Protein AF-A0A7K9RHD6-F1 (afdb_monomer)

Organism: NCBI:txid2585820

Radius of gyration: 26.63 Å; Cα contacts (8 Å, |Δi|>4): 508; chains: 1; bounding box: 59×53×92 Å

Sequence (307 aa):
LPKLLDVGLEVYPYSPDEAEDGPQAAVQITLRLPDNVIYFQVPVVARWDPAGQQWRTDGISSTTYEAEEKSITLGMGAFYTVALLQDAHLNLPYQAWELHPTGVDEGLFTVTAVFATIQIQIKDNQCMLSSVVVEEEEVLSHITGKWMSPFALRAALKRAGVNIFPAEYSHKYVPVPRKVSAREFPGGFSPVFHSGHPFLPWDLLLHLTERFLLQQVSEHPTAGSAKDDDWSLYMFSGEKIQNLKLTETSEAFSEELKEESEFHSTLYHMLKDSASSEAMDKVGRAGFLFIDSVYQLLLATRVLAYS

pLDDT: mean 75.57, std 20.05, range [30.95, 97.88]

Mean predicted aligned error: 12.62 Å

Solvent-accessible surface area (backbone atoms only — not comparable to full-atom values): 18127 Å² total; per-residue (Å²): 134,87,82,86,73,97,66,74,90,78,83,76,81,76,74,82,69,78,82,69,94,56,82,72,70,59,48,76,46,76,45,79,59,62,91,68,46,54,72,95,56,89,58,47,65,28,32,58,37,83,90,77,73,40,79,38,64,72,76,59,41,79,73,45,77,40,76,91,78,36,31,41,32,35,25,22,71,64,92,66,60,70,48,77,44,72,76,72,53,69,37,49,50,31,77,45,53,39,46,33,57,63,54,88,43,26,31,41,39,36,41,32,26,79,62,36,39,39,34,33,38,36,43,40,63,30,29,22,40,67,47,33,35,40,94,89,40,82,50,58,72,93,54,42,76,44,76,35,40,54,69,55,46,54,53,51,35,47,68,27,50,50,42,65,56,67,58,98,66,38,68,80,80,32,90,43,65,84,78,65,56,81,82,82,46,96,61,54,71,40,53,74,67,66,61,77,53,86,58,53,54,21,46,39,44,73,48,75,53,93,81,31,47,36,36,38,37,29,84,41,96,48,74,91,60,81,61,95,83,56,67,45,34,31,39,37,65,81,67,40,36,38,45,33,65,52,58,95,86,49,95,65,93,67,89,49,61,28,86,97,59,68,77,23,76,44,65,62,59,43,42,70,72,72,48,54,74,70,43,52,52,50,52,73,65,52,48,71,46,24,51,49,37,53,50,53,48,49,66,46,37,36,50,94,52,37,83

Foldseek 3Di:
DDDDDPDPDDDDDDDPDPPDPDDLFWDKDKDAADQLADDLDQWQKWFQDPVVRDTDRPQKDDWDQDVVRNMIMITGSDDTDMDTHDPLCQQFQWPWWKWAAQDFQWIWIWTHGPFWIWIWIGHQQWIFTQFIAGPNDTGNPVRHPDIDGLVVVQVSCVVRNNRLFDDPCNVVVGVWLPPPPVPPPPCQVPQCLVVLFVDDCWMWTWDDDDQWIWIWTAHDLHRPPDDVPRIWIWTHRSQWIATDPDDPPDPDDDPDGDPPDDIDRGPVVVCVVPPDPSSVVSRVNHDSSSSVRVSSNCNRNVSVGGD

Structure (mmCIF, N/CA/C/O backbone):
data_AF-A0A7K9RHD6-F1
#
_entry.id   AF-A0A7K9RHD6-F1
#
loop_
_atom_site.group_PDB
_atom_site.id
_atom_site.type_symbol
_atom_site.label_atom_id
_atom_site.label_alt_id
_atom_site.label_comp_id
_atom_site.label_asym_id
_atom_site.label_entity_id
_atom_site.label_seq_id
_atom_site.pdbx_PDB_ins_code
_atom_site.Cartn_x
_atom_site.Cartn_y
_atom_site.Cartn_z
_atom_site.occupancy
_atom_site.B_iso_or_equiv
_atom_site.auth_seq_id
_atom_site.auth_comp_id
_atom_site.auth_asym_id
_atom_site.auth_atom_id
_atom_site.pdbx_PDB_model_num
ATOM 1 N N . LEU A 1 1 ? 4.126 -25.868 -56.331 1.00 37.53 1 LEU A N 1
ATOM 2 C CA . LEU A 1 1 ? 4.033 -26.037 -54.862 1.00 37.53 1 LEU A CA 1
ATOM 3 C C . LEU A 1 1 ? 5.439 -26.310 -54.342 1.00 37.53 1 LEU A C 1
ATOM 5 O O . LEU A 1 1 ? 5.972 -27.359 -54.694 1.00 37.53 1 LEU A O 1
ATOM 9 N N . PRO A 1 2 ? 6.088 -25.374 -53.630 1.00 36.84 2 PRO A N 1
ATOM 10 C CA . PRO A 1 2 ? 7.423 -25.612 -53.095 1.00 36.84 2 PRO A CA 1
ATOM 11 C C . PRO A 1 2 ? 7.335 -26.548 -51.881 1.00 36.84 2 PRO A C 1
ATOM 13 O O . PRO A 1 2 ? 6.451 -26.395 -51.040 1.00 36.84 2 PRO A O 1
ATOM 16 N N . LYS A 1 3 ? 8.232 -27.537 -51.818 1.00 43.53 3 LYS A N 1
ATOM 17 C CA . LYS A 1 3 ? 8.423 -28.418 -50.657 1.00 43.53 3 LYS A CA 1
ATOM 18 C C . LYS A 1 3 ? 9.258 -27.676 -49.611 1.00 43.53 3 LYS A C 1
ATOM 20 O O . LYS A 1 3 ? 10.382 -27.292 -49.918 1.00 43.53 3 LYS A O 1
ATOM 25 N N . LEU A 1 4 ? 8.731 -27.518 -48.398 1.00 44.88 4 LEU A N 1
ATOM 26 C CA . LEU A 1 4 ? 9.532 -27.180 -47.219 1.00 44.88 4 LEU A CA 1
ATOM 27 C C . LEU A 1 4 ? 10.382 -28.403 -46.852 1.00 44.88 4 LEU A C 1
ATOM 29 O O . LEU A 1 4 ? 9.838 -29.479 -46.602 1.00 44.88 4 LEU A O 1
ATOM 33 N N . LEU A 1 5 ? 11.703 -28.247 -46.881 1.00 55.41 5 LEU A N 1
ATOM 34 C CA . LEU A 1 5 ? 12.641 -29.222 -46.334 1.00 55.41 5 LEU A CA 1
ATOM 35 C C . LEU A 1 5 ? 12.866 -28.870 -44.860 1.00 55.41 5 LEU A C 1
ATOM 37 O O . LEU A 1 5 ? 13.182 -27.727 -44.543 1.00 55.41 5 LEU A O 1
ATOM 41 N N . ASP A 1 6 ? 12.670 -29.855 -43.985 1.00 55.69 6 ASP A N 1
ATOM 42 C CA . ASP A 1 6 ? 12.878 -29.774 -42.536 1.00 55.69 6 ASP A CA 1
ATOM 43 C C . ASP A 1 6 ? 14.382 -29.842 -42.226 1.00 55.69 6 ASP A C 1
ATOM 45 O O . ASP A 1 6 ? 14.923 -30.857 -41.789 1.00 55.69 6 ASP A O 1
ATOM 49 N N . VAL A 1 7 ? 15.087 -28.775 -42.589 1.00 59.03 7 VAL A N 1
ATOM 50 C CA . VAL A 1 7 ? 16.485 -28.542 -42.232 1.00 59.03 7 VAL A CA 1
ATOM 51 C C . VAL A 1 7 ? 16.426 -27.375 -41.259 1.00 59.03 7 VAL A C 1
ATOM 53 O O . VAL A 1 7 ? 16.009 -26.286 -41.643 1.00 59.03 7 VAL A O 1
ATOM 56 N N . GLY A 1 8 ? 16.700 -27.629 -39.977 1.00 59.47 8 GLY A N 1
ATOM 57 C CA . GLY A 1 8 ? 16.595 -26.623 -38.914 1.00 59.47 8 GLY A CA 1
ATOM 58 C C . GLY A 1 8 ? 17.348 -25.320 -39.224 1.00 59.47 8 GLY A C 1
ATOM 59 O O . GLY A 1 8 ? 18.154 -25.274 -40.147 1.00 59.47 8 GLY A O 1
ATOM 60 N N . LEU A 1 9 ? 17.074 -24.268 -38.438 1.00 53.62 9 LEU A N 1
ATOM 61 C CA . LEU A 1 9 ? 17.610 -22.904 -38.593 1.00 53.62 9 LEU A CA 1
ATOM 62 C C . LEU A 1 9 ? 19.072 -22.883 -39.081 1.00 53.62 9 LEU A C 1
ATOM 64 O O . LEU A 1 9 ? 19.995 -23.143 -38.307 1.00 53.62 9 LEU A O 1
ATOM 68 N N . GLU A 1 10 ? 19.277 -22.544 -40.357 1.00 52.28 10 GLU A N 1
ATOM 69 C CA . GLU A 1 10 ? 20.607 -22.261 -40.888 1.00 52.28 10 GLU A CA 1
ATOM 70 C C . GLU A 1 10 ? 21.119 -20.972 -40.243 1.00 52.28 10 GLU A C 1
ATOM 72 O O . GLU A 1 10 ? 20.563 -19.887 -40.424 1.00 52.28 10 GLU A O 1
ATOM 77 N N . VAL A 1 11 ? 22.184 -21.099 -39.452 1.00 52.53 11 VAL A N 1
ATOM 78 C CA . VAL A 1 11 ? 22.913 -19.950 -38.920 1.00 52.53 11 VAL A CA 1
ATOM 79 C C . VAL A 1 11 ? 23.623 -19.292 -40.093 1.00 52.53 11 VAL A C 1
ATOM 81 O O . VAL A 1 11 ? 24.612 -19.820 -40.595 1.00 52.53 11 VAL A O 1
ATOM 84 N N . TYR A 1 12 ? 23.104 -18.150 -40.535 1.00 46.94 12 TYR A N 1
ATOM 85 C CA . TYR A 1 12 ? 23.744 -17.330 -41.552 1.00 46.94 12 TYR A CA 1
ATOM 86 C C . TYR A 1 12 ? 24.892 -16.547 -40.894 1.00 46.94 12 TYR A C 1
ATOM 88 O O . TYR A 1 12 ? 24.626 -15.691 -40.044 1.00 46.94 12 TYR A O 1
ATOM 96 N N . PRO A 1 13 ? 26.169 -16.834 -41.209 1.00 46.97 13 PRO A N 1
ATOM 97 C CA . PRO A 1 13 ? 27.269 -16.069 -40.654 1.00 46.97 13 PRO A CA 1
ATOM 98 C C . PRO A 1 13 ? 27.289 -14.713 -41.357 1.00 46.97 13 PRO A C 1
ATOM 100 O O . PRO A 1 13 ? 27.616 -14.617 -42.539 1.00 46.97 13 PRO A O 1
ATOM 103 N N . TYR A 1 14 ? 26.918 -13.659 -40.635 1.00 46.19 14 TYR A N 1
ATOM 104 C CA . TYR A 1 14 ? 27.205 -12.305 -41.087 1.00 46.19 14 TYR A CA 1
ATOM 105 C C . TYR A 1 14 ? 28.724 -12.151 -41.182 1.00 46.19 14 TYR A C 1
ATOM 107 O O . TYR A 1 14 ? 29.448 -12.455 -40.230 1.00 46.19 14 TYR A O 1
ATOM 115 N N . SER A 1 15 ? 29.210 -11.723 -42.347 1.00 49.69 15 SER A N 1
ATOM 116 C CA . SER A 1 15 ? 30.585 -11.253 -42.473 1.00 49.69 15 SER A CA 1
ATOM 117 C C . SER A 1 15 ? 30.777 -10.103 -41.482 1.00 49.69 15 SER A C 1
ATOM 119 O O . SER A 1 15 ? 29.870 -9.279 -41.359 1.00 49.69 15 SER A O 1
ATOM 121 N N . PRO A 1 16 ? 31.894 -10.051 -40.738 1.00 48.25 16 PRO A N 1
ATOM 122 C CA . PRO A 1 16 ? 32.194 -8.882 -39.936 1.00 48.25 16 PRO A CA 1
ATOM 123 C C . PRO A 1 16 ? 32.429 -7.742 -40.922 1.00 48.25 16 PRO A C 1
ATOM 125 O O . PRO A 1 16 ? 33.498 -7.666 -41.528 1.00 48.25 16 PRO A O 1
ATOM 128 N N . ASP A 1 17 ? 31.407 -6.915 -41.138 1.00 48.78 17 ASP A N 1
ATOM 129 C CA . ASP A 1 17 ? 31.605 -5.617 -41.760 1.00 48.78 17 ASP A CA 1
ATOM 130 C C . ASP A 1 17 ? 32.707 -4.926 -40.958 1.00 48.78 17 ASP A C 1
ATOM 132 O O . ASP A 1 17 ? 32.707 -4.943 -39.720 1.00 48.78 17 ASP A O 1
ATOM 136 N N . GLU A 1 18 ? 33.707 -4.436 -41.687 1.00 45.41 18 GLU A N 1
ATOM 137 C CA . GLU A 1 18 ? 34.822 -3.676 -41.149 1.00 45.41 18 GLU A CA 1
ATOM 138 C C . GLU A 1 18 ? 34.257 -2.667 -40.150 1.00 45.41 18 GLU A C 1
ATOM 140 O O . GLU A 1 18 ? 33.341 -1.914 -40.477 1.00 45.41 18 GLU A O 1
ATOM 145 N N . ALA A 1 19 ? 34.740 -2.718 -38.907 1.00 47.06 19 ALA A N 1
ATOM 146 C CA . ALA A 1 19 ? 34.325 -1.784 -37.879 1.00 47.06 19 ALA A CA 1
ATOM 147 C C . ALA A 1 19 ? 34.729 -0.377 -38.333 1.00 47.06 19 ALA A C 1
ATOM 149 O O . ALA A 1 19 ? 35.860 0.054 -38.110 1.00 47.06 19 ALA A O 1
ATOM 150 N N . GLU A 1 20 ? 33.816 0.320 -39.009 1.00 47.16 20 GLU A N 1
ATOM 151 C CA . GLU A 1 20 ? 33.905 1.757 -39.159 1.00 47.16 20 GLU A CA 1
ATOM 152 C C . GLU A 1 20 ? 33.921 2.331 -37.744 1.00 47.16 20 GLU A C 1
ATOM 154 O O . GLU A 1 20 ? 32.989 2.137 -36.961 1.00 47.16 20 GLU A O 1
ATOM 159 N N . ASP A 1 21 ? 35.016 3.015 -37.420 1.00 45.59 21 ASP A N 1
ATOM 160 C CA . ASP A 1 21 ? 35.251 3.773 -36.189 1.00 45.59 21 ASP A CA 1
ATOM 161 C C . ASP A 1 21 ? 34.364 5.039 -36.167 1.00 45.59 21 ASP A C 1
ATOM 163 O O . ASP A 1 21 ? 34.814 6.170 -35.987 1.00 45.59 21 ASP A O 1
ATOM 167 N N . GLY A 1 22 ? 33.077 4.853 -36.463 1.00 49.56 22 GLY A N 1
ATOM 168 C CA . GLY A 1 22 ? 32.013 5.830 -36.329 1.00 49.56 22 GLY A CA 1
ATOM 169 C C . GLY A 1 22 ? 31.344 5.683 -34.961 1.00 49.56 22 GLY A C 1
ATOM 170 O O . GLY A 1 22 ? 31.344 4.594 -34.382 1.00 49.56 22 GLY A O 1
ATOM 171 N N . PRO A 1 23 ? 30.757 6.760 -34.407 1.00 49.47 23 PRO A N 1
ATOM 172 C CA . PRO A 1 23 ? 30.020 6.669 -33.155 1.00 49.47 23 PRO A CA 1
ATOM 173 C C . PRO A 1 23 ? 28.940 5.596 -33.297 1.00 49.47 23 PRO A C 1
ATOM 175 O O . PRO A 1 23 ? 28.066 5.706 -34.157 1.00 49.47 23 PRO A O 1
ATOM 178 N N . GLN A 1 24 ? 29.033 4.551 -32.470 1.00 56.78 24 GLN A N 1
ATOM 179 C CA . GLN A 1 24 ? 28.089 3.437 -32.426 1.00 56.78 24 GLN A CA 1
ATOM 180 C C . GLN A 1 24 ? 26.664 4.005 -32.430 1.00 56.78 24 GLN A C 1
ATOM 182 O O . GLN A 1 24 ? 26.273 4.704 -31.491 1.00 56.78 24 GLN A O 1
ATOM 187 N N . ALA A 1 25 ? 25.927 3.789 -33.524 1.00 61.84 25 ALA A N 1
ATOM 188 C CA . ALA A 1 25 ? 24.641 4.440 -33.731 1.00 61.84 25 ALA A CA 1
ATOM 189 C C . ALA A 1 25 ? 23.669 3.991 -32.633 1.00 61.84 25 ALA A C 1
ATOM 191 O O . ALA A 1 25 ? 23.274 2.827 -32.571 1.00 61.84 25 ALA A O 1
ATOM 192 N N . ALA A 1 26 ? 23.318 4.914 -31.738 1.00 76.38 26 ALA A N 1
ATOM 193 C CA . ALA A 1 26 ? 22.376 4.633 -30.670 1.00 76.38 26 ALA A CA 1
ATOM 194 C C . ALA A 1 26 ? 20.993 4.379 -31.279 1.00 76.38 26 ALA A C 1
ATOM 196 O O . ALA A 1 26 ? 20.439 5.229 -31.978 1.00 76.38 26 ALA A O 1
ATOM 197 N N . VAL A 1 27 ? 20.430 3.207 -31.002 1.00 86.38 27 VAL A N 1
ATOM 198 C CA . VAL A 1 27 ? 19.049 2.883 -31.341 1.00 86.38 27 VAL A CA 1
ATOM 199 C C . VAL A 1 27 ? 18.148 3.595 -30.347 1.00 86.38 27 VAL A C 1
ATOM 201 O O . VAL A 1 27 ? 18.293 3.430 -29.135 1.00 86.38 27 VAL A O 1
ATOM 204 N N . GLN A 1 28 ? 17.209 4.378 -30.865 1.00 91.81 28 GLN A N 1
ATOM 205 C CA . GLN A 1 28 ? 16.181 5.024 -30.065 1.00 91.81 28 GLN A CA 1
ATOM 206 C C . GLN A 1 28 ? 14.970 4.091 -29.948 1.00 91.81 28 GLN A C 1
ATOM 208 O O . GLN A 1 28 ? 14.443 3.604 -30.948 1.00 91.81 28 GLN A O 1
ATOM 213 N N . ILE A 1 29 ? 14.551 3.819 -28.718 1.00 91.12 29 ILE A N 1
ATOM 214 C CA . ILE A 1 29 ? 13.456 2.916 -28.377 1.00 91.12 29 ILE A CA 1
ATOM 215 C C . ILE A 1 29 ? 12.412 3.731 -27.626 1.00 91.12 29 ILE A C 1
ATOM 217 O O . ILE A 1 29 ? 12.735 4.379 -26.634 1.00 91.12 29 ILE A O 1
ATOM 221 N N . THR A 1 30 ? 11.161 3.664 -28.069 1.00 93.50 30 THR A N 1
ATOM 222 C CA . THR A 1 30 ? 10.024 4.255 -27.358 1.00 93.50 30 THR A CA 1
ATOM 223 C C . THR A 1 30 ? 9.129 3.140 -26.843 1.00 93.50 30 THR A C 1
ATOM 225 O O . THR A 1 30 ? 8.652 2.301 -27.608 1.00 93.50 30 THR A O 1
ATOM 228 N N . LEU A 1 31 ? 8.916 3.122 -25.531 1.00 92.44 31 LEU A N 1
ATOM 229 C CA . LEU A 1 31 ? 8.063 2.166 -24.842 1.00 92.44 31 LEU A CA 1
ATOM 230 C C . LEU A 1 31 ? 6.790 2.875 -24.396 1.00 92.44 31 LEU A C 1
ATOM 232 O O . LEU A 1 31 ? 6.848 3.886 -23.696 1.00 92.44 31 LEU A O 1
ATOM 236 N N . ARG A 1 32 ? 5.638 2.315 -24.766 1.00 94.19 32 ARG A N 1
ATOM 237 C CA . ARG A 1 32 ? 4.352 2.724 -24.204 1.00 94.19 32 ARG A CA 1
ATOM 238 C C . ARG A 1 32 ? 4.144 2.017 -22.871 1.00 94.19 32 ARG A C 1
ATOM 240 O O . ARG A 1 32 ? 4.284 0.796 -22.786 1.00 94.19 32 ARG A O 1
ATOM 247 N N . LEU A 1 33 ? 3.822 2.788 -21.844 1.00 92.62 33 LEU A N 1
ATOM 248 C CA . LEU A 1 33 ? 3.598 2.292 -20.499 1.00 92.62 33 LEU A CA 1
ATOM 249 C C . LEU A 1 33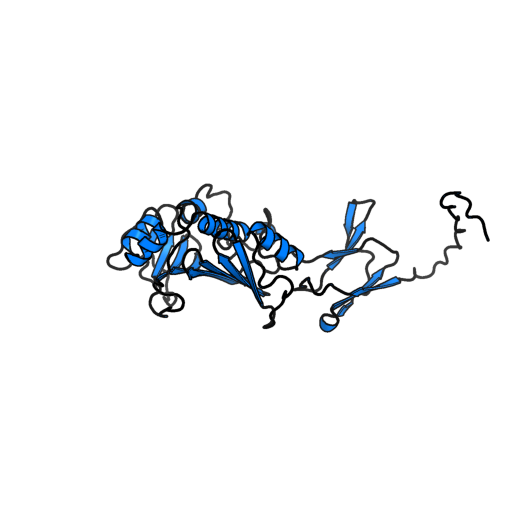 ? 2.176 1.738 -20.359 1.00 92.62 33 LEU A C 1
ATOM 251 O O . LEU A 1 33 ? 1.244 2.244 -20.989 1.00 92.62 33 LEU A O 1
ATOM 255 N N . PRO A 1 34 ? 1.998 0.680 -19.556 1.00 90.81 34 PRO A N 1
ATOM 256 C CA . PRO A 1 34 ? 0.694 0.073 -19.360 1.00 90.81 34 PRO A CA 1
ATOM 257 C C . PRO A 1 34 ? -0.221 0.958 -18.502 1.00 90.81 34 PRO A C 1
ATOM 259 O O . PRO A 1 34 ? 0.174 1.427 -17.439 1.00 90.81 34 PRO A O 1
ATOM 262 N N . ASP A 1 35 ? -1.488 1.092 -18.903 1.00 88.56 35 ASP A N 1
ATOM 263 C CA . ASP A 1 35 ? -2.496 1.878 -18.169 1.00 88.56 35 ASP A CA 1
ATOM 264 C C . ASP A 1 35 ? -2.848 1.307 -16.788 1.00 88.56 35 ASP A C 1
ATOM 266 O O . ASP A 1 35 ? -3.466 1.974 -15.961 1.00 88.56 35 ASP A O 1
ATOM 270 N N . ASN A 1 36 ? -2.476 0.054 -16.536 1.00 91.12 36 ASN A N 1
ATOM 271 C CA . ASN A 1 36 ? -2.779 -0.653 -15.302 1.00 91.12 36 ASN A CA 1
ATOM 272 C C . ASN A 1 36 ? -1.667 -0.545 -14.240 1.00 91.12 36 ASN A C 1
ATOM 274 O O . ASN A 1 36 ? -1.732 -1.270 -13.246 1.00 91.12 36 ASN A O 1
ATOM 278 N N . VAL A 1 37 ? -0.649 0.296 -14.458 1.00 93.25 37 VAL A N 1
ATOM 279 C CA . VAL A 1 37 ? 0.471 0.528 -13.532 1.00 93.25 37 VAL A CA 1
ATOM 280 C C . VAL A 1 37 ? 0.653 2.027 -13.306 1.00 93.25 37 VAL A C 1
ATOM 282 O O . VAL A 1 37 ? 0.670 2.801 -14.259 1.00 93.25 37 VAL A O 1
ATOM 285 N N . ILE A 1 38 ? 0.806 2.432 -12.046 1.00 92.88 38 ILE A N 1
ATOM 286 C CA . ILE A 1 38 ? 1.051 3.823 -11.655 1.00 92.88 38 ILE A CA 1
ATOM 287 C C . ILE A 1 38 ? 2.544 4.085 -11.491 1.00 92.88 38 ILE A C 1
ATOM 289 O O . ILE A 1 38 ? 3.258 3.349 -10.804 1.00 92.88 38 ILE A O 1
ATOM 293 N N . TYR A 1 39 ? 2.981 5.208 -12.058 1.00 92.62 39 TYR A N 1
ATOM 294 C CA . TYR A 1 39 ? 4.335 5.727 -11.942 1.00 92.62 39 TYR A CA 1
ATOM 295 C C . TYR A 1 39 ? 4.344 7.040 -11.152 1.00 92.62 39 TYR A C 1
ATOM 297 O O . TYR A 1 39 ? 4.170 8.105 -11.726 1.00 92.62 39 TYR A O 1
ATOM 305 N N . PHE A 1 40 ? 4.553 6.961 -9.831 1.00 91.44 40 PHE A N 1
ATOM 306 C CA . PHE A 1 40 ? 4.603 8.136 -8.935 1.00 91.44 40 PHE A CA 1
ATOM 307 C C . PHE A 1 40 ? 5.800 9.065 -9.185 1.00 91.44 40 PHE A C 1
ATOM 309 O O . PHE A 1 40 ? 5.790 10.232 -8.814 1.00 91.44 40 PHE A O 1
ATOM 316 N N . GLN A 1 41 ? 6.860 8.527 -9.779 1.00 92.12 41 GLN A N 1
ATOM 317 C CA . GLN A 1 41 ? 8.042 9.259 -10.214 1.00 92.12 41 GLN A CA 1
ATOM 318 C C . GLN A 1 41 ? 8.497 8.681 -11.549 1.00 92.12 41 GLN A C 1
ATOM 320 O O . GLN A 1 41 ? 8.112 7.563 -11.910 1.00 92.12 41 GLN A O 1
ATOM 325 N N . VAL A 1 42 ? 9.355 9.423 -12.253 1.00 92.25 42 VAL A N 1
ATOM 326 C CA . VAL A 1 42 ? 9.979 8.955 -13.494 1.00 92.25 42 VAL A CA 1
ATOM 327 C C . VAL A 1 42 ? 10.678 7.615 -13.228 1.00 92.25 42 VAL A C 1
ATOM 329 O O . VAL A 1 42 ? 11.604 7.572 -12.412 1.00 92.25 42 VAL A O 1
ATOM 332 N N . PRO A 1 43 ? 10.253 6.511 -13.871 1.00 93.31 43 PRO A N 1
ATOM 333 C CA . PRO A 1 43 ? 10.854 5.213 -13.621 1.00 93.31 43 PRO A CA 1
ATOM 334 C C . PRO A 1 43 ? 12.298 5.177 -14.119 1.00 93.31 43 PRO A C 1
ATOM 336 O O . PRO A 1 43 ? 12.633 5.709 -15.179 1.00 93.31 43 PRO A O 1
ATOM 339 N N . VAL A 1 44 ? 13.153 4.479 -13.379 1.00 94.56 44 VAL A N 1
ATOM 340 C CA . VAL A 1 44 ? 14.540 4.256 -13.780 1.00 94.56 44 VAL A CA 1
ATOM 341 C C . VAL A 1 44 ? 14.574 3.127 -14.800 1.00 94.56 44 VAL A C 1
ATOM 343 O O . VAL A 1 44 ? 14.194 1.994 -14.505 1.00 94.56 44 VAL A O 1
ATOM 346 N N . VAL A 1 45 ? 15.057 3.422 -16.003 1.00 94.94 45 VAL A N 1
ATOM 347 C CA . VAL A 1 45 ? 15.302 2.393 -17.015 1.00 94.94 45 VAL A CA 1
ATOM 348 C C . VAL A 1 45 ? 16.554 1.615 -16.622 1.00 94.94 45 VAL A C 1
ATOM 350 O O . VAL A 1 45 ? 17.613 2.198 -16.388 1.00 94.94 45 VAL A O 1
ATOM 353 N N . ALA A 1 46 ? 16.440 0.293 -16.575 1.00 95.69 46 ALA A N 1
ATOM 354 C CA . ALA A 1 46 ? 17.565 -0.602 -16.369 1.00 95.69 46 ALA A CA 1
ATOM 355 C C . ALA A 1 46 ? 17.631 -1.652 -17.477 1.00 95.69 46 ALA A C 1
ATOM 357 O O . ALA A 1 46 ? 16.607 -2.126 -17.966 1.00 95.69 46 ALA A O 1
ATOM 358 N N . ARG A 1 47 ? 18.847 -2.054 -17.838 1.00 94.81 47 ARG A N 1
ATOM 359 C CA . ARG A 1 47 ? 19.125 -3.180 -18.729 1.00 94.81 47 ARG A CA 1
ATOM 360 C C . ARG A 1 47 ? 19.633 -4.376 -17.933 1.00 94.81 47 ARG A C 1
ATOM 362 O O . ARG A 1 47 ? 20.357 -4.220 -16.949 1.00 94.81 47 ARG A O 1
ATOM 369 N N . TRP A 1 48 ? 19.276 -5.573 -18.371 1.00 96.00 48 TRP A N 1
ATOM 370 C CA . TRP A 1 48 ? 19.829 -6.803 -17.824 1.00 96.00 48 TRP A CA 1
ATOM 371 C C . TRP A 1 48 ? 21.252 -7.019 -18.346 1.00 96.00 48 TRP A C 1
ATOM 373 O O . TRP A 1 48 ? 21.500 -6.917 -19.549 1.00 96.00 48 TRP A O 1
ATOM 383 N N . ASP A 1 49 ? 22.179 -7.332 -17.445 1.00 94.19 49 ASP A N 1
ATOM 384 C CA . ASP A 1 49 ? 23.540 -7.770 -17.747 1.00 94.19 49 ASP A CA 1
ATOM 385 C C . ASP A 1 49 ? 23.640 -9.288 -17.529 1.00 94.19 49 ASP A C 1
ATOM 387 O O . ASP A 1 49 ? 23.705 -9.733 -16.379 1.00 94.19 49 ASP A O 1
ATOM 391 N N . PRO A 1 50 ? 23.656 -10.104 -18.602 1.00 93.69 50 PRO A N 1
ATOM 392 C CA . PRO A 1 50 ? 23.735 -11.556 -18.477 1.00 93.69 50 PRO A CA 1
ATOM 393 C C . PRO A 1 50 ? 25.023 -12.050 -17.813 1.00 93.69 50 PRO A C 1
ATOM 395 O O . PRO A 1 50 ? 24.991 -13.080 -17.143 1.00 93.69 50 PRO A O 1
ATOM 398 N N . ALA A 1 51 ? 26.144 -11.339 -17.985 1.00 93.44 51 ALA A N 1
ATOM 399 C CA . ALA A 1 51 ? 27.435 -11.756 -17.442 1.00 93.44 51 ALA A CA 1
ATOM 400 C C . ALA A 1 51 ? 27.491 -11.551 -15.923 1.00 93.44 51 ALA A C 1
ATOM 402 O O . ALA A 1 51 ? 27.985 -12.411 -15.197 1.00 93.44 51 ALA A O 1
ATOM 403 N N . GLY A 1 52 ? 26.953 -10.424 -15.446 1.00 92.44 52 GLY A N 1
ATOM 404 C CA . GLY A 1 52 ? 26.860 -10.109 -14.019 1.00 92.44 52 GLY A CA 1
ATOM 405 C C . GLY A 1 52 ? 25.601 -10.634 -13.322 1.00 92.44 52 GLY A C 1
ATOM 406 O O . GLY A 1 52 ? 25.523 -10.544 -12.102 1.00 92.44 52 GLY A O 1
ATOM 407 N N . GLN A 1 53 ? 24.614 -11.139 -14.074 1.00 95.38 53 GLN A N 1
ATOM 408 C CA . GLN A 1 53 ? 23.266 -11.480 -13.593 1.00 95.38 53 GLN A CA 1
ATOM 409 C C . GLN A 1 53 ? 22.625 -10.368 -12.750 1.00 95.38 53 GLN A C 1
ATOM 411 O O . GLN A 1 53 ? 22.097 -10.600 -11.662 1.00 95.38 53 GLN A O 1
ATOM 416 N N . GLN A 1 54 ? 22.688 -9.137 -13.254 1.00 96.12 54 GLN A N 1
ATOM 417 C CA . GLN A 1 54 ? 22.237 -7.958 -12.523 1.00 96.12 54 GLN A CA 1
ATOM 418 C C . GLN A 1 54 ? 21.576 -6.932 -13.441 1.00 96.12 54 GLN A C 1
ATOM 420 O O . GLN A 1 54 ? 21.851 -6.867 -14.640 1.00 96.12 54 GLN A O 1
ATOM 425 N N . TRP A 1 55 ? 20.727 -6.094 -12.854 1.00 96.38 55 TRP A N 1
ATOM 426 C CA . TRP A 1 55 ? 20.191 -4.909 -13.515 1.00 96.38 55 TRP A CA 1
ATOM 427 C C . TRP A 1 55 ? 21.203 -3.767 -13.438 1.00 96.38 55 TRP A C 1
ATOM 429 O O . TRP A 1 55 ? 21.754 -3.495 -12.372 1.00 96.38 55 TRP A O 1
ATOM 439 N N . ARG A 1 56 ? 21.442 -3.091 -14.564 1.00 94.69 56 ARG A N 1
ATOM 440 C CA . ARG A 1 56 ? 22.341 -1.935 -14.661 1.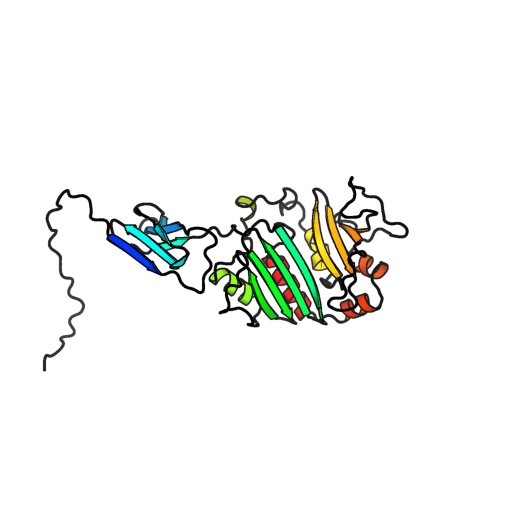00 94.69 56 ARG A CA 1
ATOM 441 C C . ARG A 1 56 ? 21.651 -0.759 -15.331 1.00 94.69 56 ARG A C 1
ATOM 443 O O . ARG A 1 56 ? 20.790 -0.945 -16.181 1.00 94.69 56 ARG A O 1
ATOM 450 N N . THR A 1 57 ? 22.067 0.447 -14.973 1.00 93.56 57 THR A N 1
ATOM 451 C CA . THR A 1 57 ? 21.535 1.710 -15.510 1.00 93.56 57 THR A CA 1
ATOM 452 C C . THR A 1 57 ? 22.488 2.389 -16.500 1.00 93.56 57 THR A C 1
ATOM 454 O O . THR A 1 57 ? 22.206 3.479 -16.985 1.00 93.56 57 THR A O 1
ATOM 457 N N . ASP A 1 58 ? 23.625 1.765 -16.811 1.00 90.75 58 ASP A N 1
ATOM 458 C CA . ASP A 1 58 ? 24.599 2.260 -17.783 1.00 90.75 58 ASP A CA 1
ATOM 459 C C . ASP A 1 58 ? 24.274 1.804 -19.213 1.00 90.75 58 ASP A C 1
ATOM 461 O O . ASP A 1 58 ? 23.501 0.872 -19.431 1.00 90.75 58 ASP A O 1
ATOM 465 N N . GLY A 1 59 ? 24.887 2.445 -20.211 1.00 86.19 59 GLY A N 1
ATOM 466 C CA . GLY A 1 59 ? 24.618 2.139 -21.624 1.00 86.19 59 GLY A CA 1
ATOM 467 C C . GLY A 1 59 ? 23.218 2.557 -22.094 1.00 86.19 59 GLY A C 1
ATOM 468 O O . GLY A 1 59 ? 22.783 2.126 -23.160 1.00 86.19 59 GLY A O 1
ATOM 469 N N . ILE A 1 60 ? 22.539 3.385 -21.296 1.00 90.81 60 ILE A N 1
ATOM 470 C CA . ILE A 1 60 ? 21.262 4.029 -21.593 1.00 90.81 60 ILE A CA 1
ATOM 471 C C . ILE A 1 60 ? 21.538 5.532 -21.676 1.00 90.81 60 ILE A C 1
ATOM 473 O O . ILE A 1 60 ? 22.176 6.103 -20.791 1.00 90.81 60 ILE A O 1
ATOM 477 N N . SER A 1 61 ? 21.094 6.168 -22.751 1.00 87.81 61 SER A N 1
ATOM 478 C CA . SER A 1 61 ? 21.256 7.599 -23.009 1.00 87.81 61 SER A CA 1
ATOM 479 C C . SER A 1 61 ? 19.931 8.221 -23.444 1.00 87.81 61 SER A C 1
ATOM 481 O O . SER A 1 61 ? 18.975 7.510 -23.736 1.00 87.81 61 SER A O 1
ATOM 483 N N . SER A 1 62 ? 19.863 9.554 -23.485 1.00 85.88 62 SER A N 1
ATOM 484 C CA . SER A 1 62 ? 18.729 10.293 -24.066 1.00 85.88 62 SER A CA 1
ATOM 485 C C . SER A 1 62 ? 17.349 9.860 -23.547 1.00 85.88 62 SER A C 1
ATOM 487 O O . SER A 1 62 ? 16.408 9.726 -24.327 1.00 85.88 62 SER A O 1
ATOM 489 N N . THR A 1 63 ? 17.232 9.601 -22.240 1.00 88.50 63 THR A N 1
ATOM 490 C CA . THR A 1 63 ? 15.958 9.201 -21.638 1.00 88.50 63 THR A CA 1
ATOM 491 C C . THR A 1 63 ? 15.009 10.394 -21.550 1.00 88.50 63 THR A C 1
ATOM 493 O O . THR A 1 63 ? 15.332 11.400 -20.919 1.00 88.50 63 THR A O 1
ATOM 496 N N . THR A 1 64 ? 13.824 10.263 -22.136 1.00 92.12 64 THR A N 1
ATOM 497 C CA . THR A 1 64 ? 12.737 11.247 -22.067 1.00 92.12 64 THR 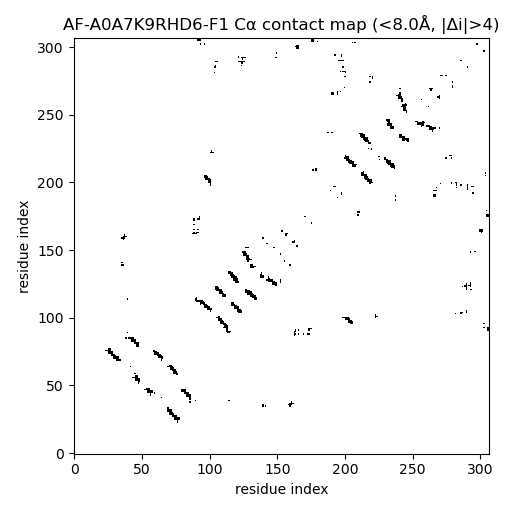A CA 1
ATOM 498 C C . THR A 1 64 ? 11.466 10.539 -21.622 1.00 92.12 64 THR A C 1
ATOM 500 O O . THR A 1 64 ? 11.099 9.514 -22.1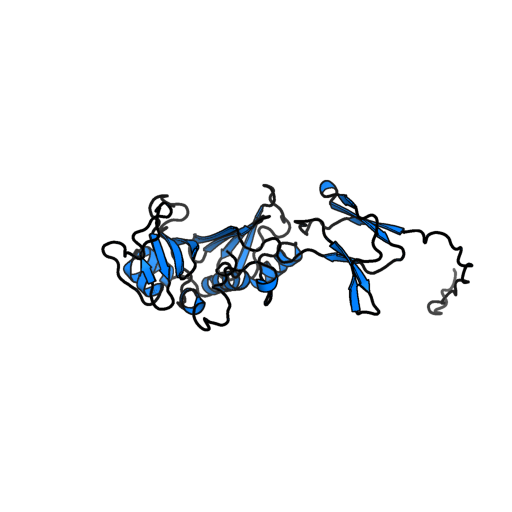94 1.00 92.12 64 THR A O 1
ATOM 503 N N . TYR A 1 65 ? 10.819 11.060 -20.583 1.00 92.75 65 TYR A N 1
ATOM 504 C CA . TYR A 1 65 ? 9.571 10.527 -20.045 1.00 92.75 65 TYR A CA 1
ATOM 505 C C . TYR A 1 65 ? 8.452 11.530 -20.289 1.00 92.75 65 TYR A C 1
ATOM 507 O O . TYR A 1 65 ? 8.532 12.661 -19.817 1.00 92.75 65 TYR A O 1
ATOM 515 N N . GLU A 1 66 ? 7.424 11.087 -21.003 1.00 92.62 66 GLU A N 1
ATOM 516 C CA . GLU A 1 66 ? 6.236 11.872 -21.314 1.00 92.62 66 GLU A CA 1
ATOM 517 C C . GLU A 1 66 ? 5.072 11.300 -20.503 1.00 92.62 66 GLU A C 1
ATOM 519 O O . GLU A 1 66 ? 4.513 10.253 -20.850 1.00 92.62 66 GLU A O 1
ATOM 524 N N . ALA A 1 67 ? 4.748 11.957 -19.385 1.00 85.81 67 ALA A N 1
ATOM 525 C CA . ALA A 1 67 ? 3.742 11.482 -18.436 1.00 85.81 67 ALA A CA 1
ATOM 526 C C . ALA A 1 67 ? 2.337 11.422 -19.059 1.00 85.81 67 ALA A C 1
ATOM 528 O O . ALA A 1 67 ? 1.645 10.417 -18.907 1.00 85.81 67 ALA A O 1
ATOM 529 N N . GLU A 1 68 ? 1.953 12.460 -19.811 1.00 86.19 68 GLU A N 1
ATOM 530 C CA . GLU A 1 68 ? 0.640 12.566 -20.467 1.00 86.19 68 GLU A CA 1
ATOM 531 C C . GLU A 1 68 ? 0.437 11.465 -21.519 1.00 86.19 68 GLU A C 1
ATOM 533 O O . GLU A 1 68 ? -0.591 10.789 -21.545 1.00 86.19 68 GLU A O 1
ATOM 538 N N . GLU A 1 69 ? 1.463 11.212 -22.334 1.00 86.94 69 GLU A N 1
ATOM 539 C CA . GLU A 1 69 ? 1.456 10.172 -23.373 1.00 86.94 69 GLU A CA 1
ATOM 540 C C . GLU A 1 69 ? 1.724 8.764 -22.815 1.00 86.94 69 GLU A C 1
ATOM 542 O O . GLU A 1 69 ? 1.701 7.776 -23.559 1.00 86.94 69 GLU A O 1
ATOM 547 N N . LYS A 1 70 ? 2.015 8.658 -21.509 1.00 90.44 70 LYS A N 1
ATOM 548 C CA . LYS A 1 70 ? 2.439 7.429 -20.827 1.00 90.44 70 LYS A CA 1
ATOM 549 C C . LYS A 1 70 ? 3.506 6.697 -21.631 1.00 90.44 70 LYS A C 1
ATOM 551 O O . LYS A 1 70 ? 3.369 5.514 -21.952 1.00 90.44 70 LYS A O 1
ATOM 556 N N . SER A 1 71 ? 4.568 7.405 -21.997 1.00 94.38 71 SER A N 1
ATOM 557 C CA . SER A 1 71 ? 5.643 6.830 -22.798 1.00 94.38 71 SER A CA 1
ATOM 558 C C . SER A 1 71 ? 7.015 7.207 -22.268 1.00 94.38 71 SER A C 1
ATOM 560 O O . SER A 1 71 ? 7.217 8.256 -21.659 1.00 94.38 71 SER A O 1
ATOM 562 N N . ILE A 1 72 ? 7.972 6.312 -22.483 1.00 95.00 72 ILE A N 1
ATOM 563 C CA . ILE A 1 72 ? 9.372 6.555 -22.171 1.00 95.00 72 ILE A CA 1
ATOM 564 C C . ILE A 1 72 ? 10.215 6.233 -23.395 1.00 95.00 72 ILE A C 1
ATOM 566 O O . ILE A 1 72 ? 10.124 5.150 -23.974 1.00 95.00 72 ILE A O 1
ATOM 570 N N . THR A 1 73 ? 11.022 7.203 -23.800 1.00 94.44 73 THR A N 1
ATOM 571 C CA . THR A 1 73 ? 11.951 7.091 -24.918 1.00 94.44 73 THR A CA 1
ATOM 572 C C . THR A 1 73 ? 13.368 7.037 -24.381 1.00 94.44 73 THR A C 1
ATOM 574 O O . THR A 1 73 ? 13.694 7.750 -23.441 1.00 94.44 73 THR A O 1
ATOM 577 N N . LEU A 1 74 ? 14.201 6.168 -24.944 1.00 94.00 74 LEU A N 1
ATOM 578 C CA . LEU A 1 74 ? 15.561 5.913 -24.479 1.00 94.00 74 LEU A CA 1
ATOM 579 C C . LEU A 1 74 ? 16.469 5.507 -25.643 1.00 94.00 74 LEU A C 1
ATOM 581 O O . LEU A 1 74 ? 16.035 4.855 -26.589 1.00 94.00 74 LEU A O 1
ATOM 585 N N . GLY A 1 75 ? 17.734 5.901 -25.575 1.00 91.94 75 GLY A N 1
ATOM 586 C CA . GLY A 1 75 ? 18.784 5.550 -26.524 1.00 91.94 75 GLY A CA 1
ATOM 587 C C . GLY A 1 75 ? 19.680 4.447 -25.974 1.00 91.94 75 GLY A C 1
ATOM 588 O O . GLY A 1 75 ? 20.084 4.489 -24.812 1.00 91.94 75 GLY A O 1
ATOM 589 N N . MET A 1 76 ? 20.005 3.450 -26.796 1.00 90.38 76 MET A N 1
ATOM 590 C CA . MET A 1 76 ? 20.883 2.340 -26.416 1.00 90.38 76 MET A CA 1
ATOM 591 C C . MET A 1 76 ? 21.803 1.947 -27.574 1.00 90.38 76 MET A C 1
ATOM 593 O O . MET A 1 76 ? 21.379 1.890 -28.723 1.00 90.38 76 MET A O 1
ATOM 597 N N . GLY A 1 77 ? 23.069 1.639 -27.278 1.00 87.56 77 GLY A N 1
ATOM 598 C CA . GLY A 1 77 ? 24.047 1.215 -28.296 1.00 87.56 77 GLY A CA 1
ATOM 599 C C . GLY A 1 77 ? 23.858 -0.223 -28.803 1.00 87.56 77 GLY A C 1
ATOM 600 O O . GLY A 1 77 ? 24.471 -0.615 -29.789 1.00 87.56 77 GLY A O 1
ATOM 601 N N . ALA A 1 78 ? 23.027 -1.018 -28.126 1.00 85.62 78 ALA A N 1
ATOM 602 C CA . ALA A 1 78 ? 22.639 -2.369 -28.526 1.00 85.62 78 ALA A CA 1
ATOM 603 C C . ALA A 1 78 ? 21.304 -2.749 -27.867 1.00 85.62 78 ALA A C 1
ATOM 605 O O . ALA A 1 78 ? 20.869 -2.100 -26.914 1.00 85.62 78 ALA A O 1
ATOM 606 N N . PHE A 1 79 ? 20.665 -3.818 -28.344 1.00 86.31 79 PHE A N 1
ATOM 607 C CA . PHE A 1 79 ? 19.444 -4.342 -27.734 1.00 86.31 79 PHE A CA 1
ATOM 608 C C . PHE A 1 79 ? 19.754 -5.182 -26.491 1.00 86.31 79 PHE A C 1
ATOM 610 O O . PHE A 1 79 ? 20.563 -6.107 -26.535 1.00 86.31 79 PHE A O 1
ATOM 617 N N . TYR A 1 80 ? 19.052 -4.892 -25.397 1.00 89.12 80 TYR A N 1
ATOM 618 C CA . TYR A 1 80 ? 19.101 -5.660 -24.154 1.00 89.12 80 TYR A CA 1
ATOM 619 C C . TYR A 1 80 ? 17.678 -5.923 -23.653 1.00 89.12 80 TYR A C 1
ATOM 621 O O . TYR A 1 80 ? 16.725 -5.265 -24.069 1.00 89.12 80 TYR A O 1
ATOM 629 N N . THR A 1 81 ? 17.529 -6.860 -22.717 1.00 93.00 81 THR A N 1
ATOM 630 C CA . THR A 1 81 ? 16.305 -6.924 -21.906 1.00 93.00 81 THR A CA 1
ATOM 631 C C . THR A 1 81 ? 16.258 -5.692 -21.013 1.00 93.00 81 THR A C 1
ATOM 633 O O . THR A 1 81 ? 17.230 -5.416 -20.310 1.00 93.00 81 THR A O 1
ATOM 636 N N . VAL A 1 82 ? 15.144 -4.966 -21.037 1.00 93.56 82 VAL A N 1
ATOM 637 C CA . VAL A 1 82 ? 14.953 -3.734 -20.267 1.00 93.56 82 VAL A CA 1
ATOM 638 C C . VAL A 1 82 ? 13.849 -3.897 -19.229 1.00 93.56 82 VAL A C 1
ATOM 640 O O . VAL A 1 82 ? 12.896 -4.649 -19.434 1.00 93.56 82 VAL A O 1
ATOM 643 N N . ALA A 1 83 ? 13.981 -3.181 -18.121 1.00 94.50 83 ALA A N 1
ATOM 644 C CA . ALA A 1 83 ? 12.970 -3.060 -17.084 1.00 94.50 83 ALA A CA 1
ATOM 645 C C . ALA A 1 83 ? 12.834 -1.601 -16.645 1.00 94.50 83 ALA A C 1
ATOM 647 O O . ALA A 1 83 ? 13.782 -0.819 -16.715 1.00 94.50 83 ALA A O 1
ATOM 648 N N . LEU A 1 84 ? 11.641 -1.264 -16.166 1.00 94.06 84 LEU A N 1
ATOM 649 C CA . LEU A 1 84 ? 11.349 0.004 -15.514 1.00 94.06 84 LEU A CA 1
ATOM 650 C C . LEU A 1 84 ? 11.312 -0.239 -14.012 1.00 94.06 84 LEU A C 1
ATOM 652 O O . LEU A 1 84 ? 10.523 -1.052 -13.530 1.00 94.06 84 LEU A O 1
ATOM 656 N N . LEU A 1 85 ? 12.199 0.432 -13.289 1.00 93.62 85 LEU A N 1
ATOM 657 C CA . LEU A 1 85 ? 12.353 0.298 -11.850 1.00 93.62 85 LEU A CA 1
ATOM 658 C C . LEU A 1 85 ? 11.729 1.505 -11.155 1.00 93.62 85 LEU A C 1
ATOM 660 O O . LEU A 1 85 ? 11.941 2.648 -11.557 1.00 93.62 85 LEU A O 1
ATOM 664 N N . GLN A 1 86 ? 10.989 1.242 -10.086 1.00 92.12 86 GLN A N 1
ATOM 665 C CA . GLN A 1 86 ? 10.440 2.264 -9.202 1.00 92.12 86 GLN A CA 1
ATOM 666 C C . GLN A 1 86 ? 10.919 1.999 -7.783 1.00 92.12 86 GLN A C 1
ATOM 668 O O . GLN A 1 86 ? 11.086 0.841 -7.387 1.00 92.12 86 GLN A O 1
ATOM 673 N N . ASP A 1 87 ? 11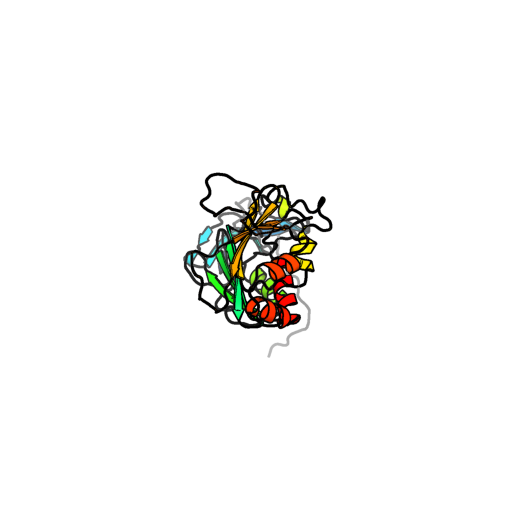.121 3.066 -7.014 1.00 92.31 87 ASP A N 1
ATOM 674 C CA . ASP A 1 87 ? 11.396 2.907 -5.595 1.00 92.31 87 ASP A CA 1
ATOM 675 C C . ASP A 1 87 ? 10.154 2.332 -4.900 1.00 92.31 87 ASP A C 1
ATOM 677 O O . ASP A 1 87 ? 9.040 2.850 -4.987 1.00 92.31 87 ASP A O 1
ATOM 681 N N . ALA A 1 88 ? 10.355 1.213 -4.212 1.00 92.12 88 ALA A N 1
ATOM 682 C CA . ALA A 1 88 ? 9.318 0.528 -3.463 1.00 92.12 88 ALA A CA 1
ATOM 683 C C . ALA A 1 88 ? 8.838 1.334 -2.242 1.00 92.12 88 ALA A C 1
ATOM 685 O O . ALA A 1 88 ? 7.827 0.964 -1.647 1.00 92.12 88 ALA A O 1
ATOM 686 N N . HIS A 1 89 ? 9.555 2.386 -1.851 1.00 93.50 89 HIS A N 1
ATOM 687 C CA . HIS A 1 89 ? 9.328 3.131 -0.619 1.00 93.50 89 HIS A CA 1
ATOM 688 C C . HIS A 1 89 ? 8.707 4.515 -0.829 1.00 93.50 89 HIS A C 1
ATOM 690 O O . HIS A 1 89 ? 8.596 5.259 0.135 1.00 93.50 89 HIS A O 1
ATOM 696 N N . LEU A 1 90 ? 8.268 4.865 -2.044 1.00 92.38 90 LEU A N 1
ATOM 697 C CA . LEU A 1 90 ? 7.737 6.207 -2.344 1.00 92.38 90 LEU A CA 1
ATOM 698 C C . LEU A 1 90 ? 6.543 6.618 -1.472 1.00 92.38 90 LEU A C 1
ATOM 700 O O . LEU A 1 90 ? 6.398 7.789 -1.147 1.00 92.38 90 LEU A O 1
ATOM 704 N N . ASN A 1 91 ? 5.711 5.654 -1.074 1.00 93.75 91 ASN A N 1
ATOM 705 C CA . ASN A 1 91 ? 4.551 5.878 -0.208 1.00 93.75 91 ASN A CA 1
ATOM 706 C C . ASN A 1 91 ? 4.852 5.620 1.280 1.00 93.75 91 ASN A C 1
ATOM 708 O O . ASN A 1 91 ? 3.935 5.355 2.053 1.00 93.75 91 ASN A O 1
ATOM 712 N N . LEU A 1 92 ? 6.130 5.640 1.669 1.00 91.94 92 LEU A N 1
ATOM 713 C CA . LEU A 1 92 ? 6.592 5.447 3.040 1.00 91.94 92 LEU A CA 1
ATOM 714 C C . LEU A 1 92 ? 7.515 6.612 3.457 1.00 91.94 92 LEU A C 1
ATOM 716 O O . LEU A 1 92 ? 8.411 6.972 2.692 1.00 91.94 92 LEU A O 1
ATOM 720 N N . PRO A 1 93 ? 7.387 7.154 4.681 1.00 91.12 93 PRO A N 1
ATOM 721 C CA . PRO A 1 93 ? 6.347 6.847 5.663 1.00 91.12 93 PRO A CA 1
ATOM 722 C C . PRO A 1 93 ? 4.957 7.329 5.204 1.00 91.12 93 PRO A C 1
ATOM 724 O O . PRO A 1 93 ? 4.833 8.184 4.326 1.00 91.12 93 PRO A O 1
ATOM 727 N N . TYR A 1 94 ? 3.914 6.740 5.780 1.00 89.62 94 TYR A N 1
ATOM 728 C CA . TYR A 1 94 ? 2.540 7.206 5.660 1.00 89.62 94 TYR A CA 1
ATOM 729 C C . TYR A 1 94 ? 2.402 8.560 6.356 1.00 89.62 94 TYR A C 1
ATOM 731 O O . TYR A 1 94 ? 3.055 8.816 7.362 1.00 89.62 94 TYR A O 1
ATOM 739 N N . GLN A 1 95 ? 1.542 9.417 5.821 1.00 88.00 95 GLN A N 1
ATOM 740 C CA . GLN A 1 95 ? 1.186 10.692 6.438 1.00 88.00 95 GLN A CA 1
ATOM 741 C C . GLN A 1 95 ? 0.091 10.504 7.489 1.00 88.00 95 GLN A C 1
ATOM 743 O O . GLN A 1 95 ? 0.119 11.146 8.531 1.00 88.00 95 GLN A O 1
ATOM 748 N N . ALA A 1 96 ? -0.867 9.621 7.206 1.00 83.94 96 ALA A N 1
ATOM 749 C CA . ALA A 1 96 ? -1.943 9.258 8.115 1.00 83.94 96 ALA A CA 1
ATOM 750 C C . ALA A 1 96 ? -2.500 7.883 7.743 1.00 83.94 96 ALA A C 1
ATOM 752 O O . ALA A 1 96 ? -2.295 7.375 6.635 1.00 83.94 96 ALA A O 1
ATOM 753 N N . TRP A 1 97 ? -3.227 7.276 8.668 1.00 85.81 97 TRP A N 1
ATOM 754 C CA . TRP A 1 97 ? -4.037 6.106 8.386 1.00 85.81 97 TRP A CA 1
ATOM 755 C C . TRP A 1 97 ? -5.210 6.058 9.354 1.00 85.81 97 TRP A C 1
ATOM 757 O O . TRP A 1 97 ? -5.105 6.502 10.496 1.00 85.81 97 TRP A O 1
ATOM 767 N N . GLU A 1 98 ? -6.305 5.481 8.887 1.00 79.62 98 GLU A N 1
ATOM 768 C CA . GLU A 1 98 ? -7.555 5.385 9.624 1.00 79.62 98 GLU A CA 1
ATOM 769 C C . GLU A 1 98 ? -8.143 3.997 9.407 1.00 79.62 98 GLU A C 1
ATOM 771 O O . GLU A 1 98 ? -8.086 3.434 8.310 1.00 79.62 98 GLU A O 1
ATOM 776 N N . LEU A 1 99 ? -8.714 3.430 10.461 1.00 80.31 99 LEU A N 1
ATOM 777 C CA . LEU A 1 99 ? -9.541 2.238 10.369 1.00 80.31 99 LEU A CA 1
ATOM 778 C C . LEU A 1 99 ? -10.853 2.550 11.067 1.00 80.31 99 LEU A C 1
ATOM 780 O O . LEU A 1 99 ? -10.856 2.752 12.279 1.00 80.31 99 LEU A O 1
ATOM 784 N N . HIS A 1 100 ? -11.943 2.563 10.306 1.00 74.56 100 HIS A N 1
ATOM 785 C CA . HIS A 1 100 ? -13.261 2.846 10.849 1.00 74.56 100 HIS A CA 1
ATOM 786 C C . HIS A 1 100 ? -14.255 1.717 10.547 1.00 74.56 100 HIS A C 1
ATOM 788 O O . HIS A 1 100 ? -14.270 1.167 9.436 1.00 74.56 100 HIS A O 1
ATOM 794 N N . PRO A 1 101 ? -15.097 1.333 11.519 1.00 73.44 101 PRO A N 1
ATOM 795 C CA . PRO A 1 101 ? -16.152 0.357 11.296 1.00 73.44 101 PRO A CA 1
ATOM 796 C C . PRO A 1 101 ? -17.266 0.961 10.431 1.00 73.44 101 PRO A C 1
ATOM 798 O O . PRO A 1 101 ? -17.725 2.078 10.663 1.00 73.44 101 PRO A O 1
ATOM 801 N N . THR A 1 102 ? -17.746 0.208 9.444 1.00 79.31 102 THR A N 1
ATOM 802 C CA . THR A 1 102 ? -18.856 0.630 8.567 1.00 79.31 102 THR A CA 1
ATOM 803 C C . THR A 1 102 ? -20.110 -0.224 8.749 1.00 79.31 102 THR A C 1
ATOM 805 O O . THR A 1 102 ? -21.199 0.183 8.347 1.00 79.31 102 THR A O 1
ATOM 808 N N . GLY A 1 103 ? -19.990 -1.368 9.426 1.00 75.38 103 GLY A N 1
ATOM 809 C CA . GLY A 1 103 ? -21.089 -2.279 9.722 1.00 75.38 103 GLY A CA 1
ATOM 810 C C . GLY A 1 103 ? -20.656 -3.421 10.641 1.00 75.38 103 GLY A C 1
ATOM 811 O O . GLY A 1 103 ? -19.587 -3.382 11.249 1.00 75.38 103 GLY A O 1
ATOM 812 N N . VAL A 1 104 ? -21.500 -4.448 10.760 1.00 78.94 104 VAL A N 1
ATOM 813 C CA . VAL A 1 104 ? -21.106 -5.710 11.408 1.00 78.94 104 VAL A CA 1
ATOM 814 C C . VAL A 1 104 ? -20.219 -6.468 10.432 1.00 78.94 104 VAL A C 1
ATOM 816 O O . VAL A 1 104 ? -20.636 -6.698 9.302 1.00 78.94 104 VAL A O 1
ATOM 819 N N . ASP A 1 105 ? -19.018 -6.835 10.871 1.00 82.44 105 ASP A N 1
ATOM 820 C CA . ASP A 1 105 ? -18.004 -7.484 10.035 1.00 82.44 105 ASP A CA 1
ATOM 821 C C . ASP A 1 105 ? -17.630 -6.703 8.769 1.00 82.44 105 ASP A C 1
ATOM 823 O O . ASP A 1 105 ? -17.196 -7.276 7.769 1.00 82.44 105 ASP A O 1
ATOM 827 N N . GLU A 1 106 ? -17.781 -5.378 8.836 1.00 86.81 106 GLU A N 1
ATOM 828 C CA . GLU A 1 106 ? -17.458 -4.441 7.771 1.00 86.81 106 GLU A CA 1
ATOM 829 C C . GLU A 1 106 ? -16.653 -3.259 8.321 1.00 86.81 106 GLU A C 1
ATOM 831 O O . GLU A 1 106 ? -16.973 -2.682 9.365 1.00 86.81 106 GLU A O 1
ATOM 836 N N . GLY A 1 107 ? -15.607 -2.876 7.596 1.00 85.25 107 GLY A N 1
ATOM 837 C CA . GLY A 1 107 ? -14.781 -1.721 7.927 1.00 85.25 107 GLY A CA 1
ATOM 838 C C . GLY A 1 107 ? -14.172 -1.090 6.688 1.00 85.25 107 GLY A C 1
ATOM 839 O O . GLY A 1 107 ? -14.142 -1.690 5.613 1.00 85.25 107 GLY A O 1
ATOM 840 N N . LEU A 1 108 ? -13.675 0.128 6.840 1.00 88.62 108 LEU A N 1
ATOM 841 C CA . LEU A 1 108 ? -12.940 0.841 5.810 1.00 88.62 108 LEU A CA 1
ATOM 842 C C . LEU A 1 108 ? -11.585 1.249 6.385 1.00 88.62 108 LEU A C 1
ATOM 844 O O . LEU A 1 108 ? -11.485 1.859 7.447 1.00 88.62 108 LEU A O 1
ATOM 848 N N . PHE A 1 109 ? -10.541 0.818 5.689 1.00 92.69 109 PHE A N 1
ATOM 849 C CA . PHE A 1 109 ? -9.157 1.089 6.020 1.00 92.69 109 PHE A CA 1
ATOM 850 C C . PHE A 1 109 ? -8.588 2.071 5.004 1.00 92.69 109 PHE A C 1
ATOM 852 O O . PHE A 1 109 ? -8.510 1.763 3.811 1.00 92.69 109 PHE A O 1
ATOM 859 N N . THR A 1 110 ? -8.187 3.237 5.489 1.00 92.31 110 THR A N 1
ATOM 860 C CA . THR A 1 110 ? -7.645 4.323 4.680 1.00 92.31 110 THR A CA 1
ATOM 861 C C . THR A 1 110 ? -6.175 4.511 5.021 1.00 92.31 110 THR A C 1
ATOM 863 O O . THR A 1 110 ? -5.802 4.602 6.188 1.00 92.31 110 THR A O 1
ATOM 866 N N . VAL A 1 111 ? -5.323 4.565 3.999 1.00 94.31 111 VAL A N 1
ATOM 867 C CA . VAL A 1 111 ? -3.900 4.888 4.134 1.00 94.31 111 VAL A CA 1
ATOM 868 C C . VAL A 1 111 ? -3.610 6.111 3.284 1.00 94.31 111 VAL A C 1
ATOM 870 O O . VAL A 1 111 ? -3.745 6.061 2.061 1.00 94.31 111 VAL A O 1
ATOM 873 N N . THR A 1 112 ? -3.177 7.183 3.933 1.00 93.88 112 THR A N 1
ATOM 874 C CA . THR A 1 112 ? -2.770 8.431 3.291 1.00 93.88 112 THR A CA 1
ATOM 875 C C . THR A 1 112 ? -1.251 8.467 3.244 1.00 93.88 112 THR A C 1
ATOM 877 O O . THR A 1 112 ? -0.579 8.499 4.276 1.00 93.88 112 THR A O 1
ATOM 880 N N . ALA A 1 113 ? -0.693 8.421 2.043 1.00 94.38 113 ALA A N 1
ATOM 881 C CA . ALA A 1 113 ? 0.736 8.491 1.779 1.00 94.38 113 ALA A CA 1
ATOM 882 C C . ALA A 1 113 ? 1.074 9.739 0.957 1.00 94.38 113 ALA A C 1
ATOM 884 O O . ALA A 1 113 ? 0.191 10.420 0.448 1.00 94.38 113 ALA A O 1
ATOM 885 N N . VAL A 1 114 ? 2.371 10.004 0.781 1.00 92.69 114 VAL A N 1
ATOM 886 C CA . VAL A 1 114 ? 2.874 11.205 0.091 1.00 92.69 114 VAL A CA 1
ATOM 887 C C . VAL A 1 114 ? 2.272 11.405 -1.303 1.00 92.69 114 VAL A C 1
ATOM 889 O O . VAL A 1 114 ? 1.983 12.539 -1.669 1.00 92.69 114 VAL A O 1
ATOM 892 N N . PHE A 1 115 ? 2.091 10.330 -2.075 1.00 94.06 115 PHE A N 1
ATOM 893 C CA . PHE A 1 115 ? 1.600 10.423 -3.454 1.00 94.06 115 PHE A CA 1
ATOM 894 C C . PHE A 1 115 ? 0.185 9.883 -3.654 1.00 94.06 115 PHE A C 1
ATOM 8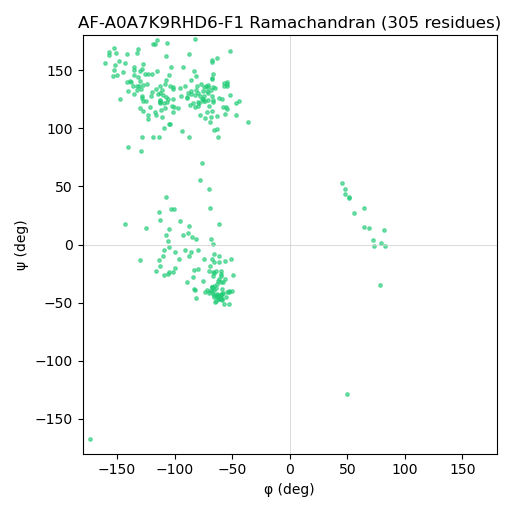96 O O . PHE A 1 115 ? -0.362 10.021 -4.746 1.00 94.06 115 PHE A O 1
ATOM 903 N N . ALA A 1 116 ? -0.391 9.207 -2.660 1.00 95.31 116 ALA A N 1
ATOM 904 C CA . ALA A 1 116 ? -1.658 8.519 -2.844 1.00 95.31 116 ALA A CA 1
ATOM 905 C C . ALA A 1 116 ? -2.444 8.372 -1.547 1.00 95.31 116 ALA A C 1
ATOM 907 O O . ALA A 1 116 ? -1.879 8.045 -0.503 1.00 95.31 116 ALA A O 1
ATOM 908 N N . THR A 1 117 ? -3.764 8.462 -1.672 1.00 96.81 117 THR A N 1
ATOM 909 C CA . THR A 1 117 ? -4.711 8.018 -0.646 1.00 96.81 117 THR A CA 1
ATOM 910 C C . THR A 1 117 ? -5.376 6.733 -1.117 1.00 96.81 117 THR A C 1
ATOM 912 O O . THR A 1 117 ? -5.970 6.688 -2.194 1.00 96.81 117 THR A O 1
ATOM 915 N N . ILE A 1 118 ? -5.248 5.669 -0.327 1.00 97.19 118 ILE A N 1
ATOM 916 C CA . ILE A 1 118 ? -5.736 4.329 -0.649 1.00 97.19 118 ILE A CA 1
ATOM 917 C C . ILE A 1 118 ? -6.868 3.987 0.311 1.00 97.19 118 ILE A C 1
ATOM 919 O O . ILE A 1 118 ? -6.653 3.964 1.520 1.00 97.19 118 ILE A O 1
ATOM 923 N N . GLN A 1 119 ? -8.039 3.652 -0.226 1.00 97.25 119 GLN A N 1
ATOM 924 C CA . GLN A 1 119 ? -9.197 3.217 0.553 1.00 97.25 119 GLN A CA 1
ATOM 925 C C . GLN A 1 119 ? -9.514 1.749 0.276 1.00 97.25 119 GLN A C 1
ATOM 927 O O . GLN A 1 119 ? -9.729 1.341 -0.868 1.00 97.25 119 GLN A O 1
ATOM 932 N N . ILE A 1 120 ? -9.551 0.943 1.335 1.00 97.75 120 ILE A N 1
ATOM 933 C CA . ILE A 1 120 ? -9.776 -0.501 1.281 1.00 97.75 120 ILE A CA 1
ATOM 934 C C . ILE A 1 120 ? -10.983 -0.844 2.144 1.00 97.75 120 ILE A C 1
ATOM 936 O O . ILE A 1 120 ? -10.915 -0.781 3.370 1.00 97.75 120 ILE A O 1
ATOM 940 N N . GLN A 1 121 ? -12.075 -1.266 1.515 1.00 96.81 121 GLN A N 1
ATOM 941 C CA . GLN A 1 121 ? -13.196 -1.844 2.240 1.00 96.81 121 GLN A CA 1
ATOM 942 C C . GLN A 1 121 ? -12.867 -3.281 2.639 1.00 96.81 121 GLN A C 1
ATOM 944 O O . GLN A 1 121 ? -12.313 -4.057 1.859 1.00 96.81 121 GLN A O 1
ATOM 949 N N . ILE A 1 122 ? -13.225 -3.641 3.859 1.00 94.44 122 ILE A N 1
ATOM 950 C CA . ILE A 1 122 ? -13.021 -4.955 4.451 1.00 94.44 122 ILE A CA 1
ATOM 951 C C . ILE A 1 122 ? -14.400 -5.497 4.795 1.00 94.44 122 ILE A C 1
ATOM 953 O O . ILE A 1 122 ? -15.205 -4.787 5.395 1.00 94.44 122 ILE A O 1
ATOM 957 N N . LYS A 1 123 ? -14.672 -6.739 4.403 1.00 93.88 123 LYS A N 1
ATOM 958 C CA . LYS A 1 123 ? -15.901 -7.449 4.743 1.00 93.88 123 LYS A CA 1
ATOM 959 C C . LYS A 1 123 ? -15.612 -8.932 4.880 1.00 93.88 123 LYS A C 1
ATOM 961 O O . LYS A 1 123 ? -15.073 -9.532 3.949 1.00 93.88 123 LYS A O 1
ATOM 966 N N . ASP A 1 124 ? -15.969 -9.522 6.017 1.00 91.62 124 ASP A N 1
ATOM 967 C CA . ASP A 1 124 ? -15.692 -10.934 6.304 1.00 91.62 124 ASP A CA 1
ATOM 968 C C . ASP A 1 124 ? -14.205 -11.289 6.034 1.00 91.62 124 ASP A C 1
ATOM 970 O O . ASP A 1 124 ? -13.284 -10.607 6.483 1.00 91.62 124 ASP A O 1
ATOM 974 N N . ASN A 1 125 ? -13.934 -12.340 5.253 1.00 93.31 125 ASN A N 1
ATOM 975 C CA . ASN A 1 125 ? -12.586 -12.753 4.849 1.00 93.31 125 ASN A CA 1
ATOM 976 C C . ASN A 1 125 ? -12.065 -12.056 3.573 1.00 93.31 125 ASN A C 1
ATOM 978 O O . ASN A 1 125 ? -11.144 -12.568 2.922 1.00 93.31 125 ASN A O 1
ATOM 982 N N . GLN A 1 126 ? -12.686 -10.953 3.153 1.00 96.12 126 GLN A N 1
ATOM 983 C CA . GLN A 1 126 ? -12.398 -10.293 1.885 1.00 96.12 126 GLN A CA 1
ATOM 984 C C . GLN A 1 126 ? -12.090 -8.807 2.059 1.00 96.12 126 GLN A C 1
ATOM 986 O O . GLN A 1 126 ? -12.512 -8.134 3.000 1.00 96.12 126 GLN A O 1
ATOM 991 N N . CYS A 1 127 ? -11.352 -8.290 1.088 1.00 97.25 127 CYS A N 1
ATOM 992 C CA . CYS A 1 127 ? -11.049 -6.884 0.938 1.00 97.25 127 CYS A CA 1
ATOM 993 C C . CYS A 1 127 ? -11.355 -6.450 -0.492 1.00 97.25 127 CYS A C 1
ATOM 995 O O . CYS A 1 127 ? -11.213 -7.222 -1.445 1.00 97.25 127 CYS A O 1
ATOM 997 N N . MET A 1 128 ? -11.732 -5.194 -0.641 1.00 97.75 128 MET A N 1
ATOM 998 C CA . MET A 1 128 ? -11.999 -4.556 -1.914 1.00 97.75 128 MET A CA 1
ATOM 999 C C . MET A 1 128 ? -11.282 -3.216 -1.933 1.00 97.75 128 MET A C 1
ATOM 1001 O O . MET A 1 128 ? -11.368 -2.445 -0.982 1.00 97.75 128 MET A O 1
ATOM 1005 N N . LEU A 1 129 ? -10.580 -2.932 -3.027 1.00 97.75 129 LEU A N 1
ATOM 1006 C CA . LEU A 1 129 ? -10.074 -1.589 -3.265 1.00 97.75 129 LEU A CA 1
ATOM 1007 C C . LEU A 1 129 ? -11.257 -0.685 -3.621 1.00 97.75 129 LEU A C 1
ATOM 1009 O O . LEU A 1 129 ? -11.888 -0.900 -4.659 1.00 97.75 129 LEU A O 1
ATOM 1013 N N . SER A 1 130 ? -11.562 0.279 -2.758 1.00 95.88 130 SER A N 1
ATOM 1014 C CA . SER A 1 130 ? -12.649 1.241 -2.961 1.00 95.88 130 SER A CA 1
ATOM 1015 C C . SER A 1 130 ? -12.209 2.375 -3.870 1.00 95.88 130 SER A C 1
ATOM 1017 O O . SER A 1 130 ? -12.914 2.708 -4.814 1.00 95.88 130 SER A O 1
ATOM 1019 N N . SER A 1 131 ? -11.024 2.928 -3.617 1.00 96.00 131 SER A N 1
ATOM 1020 C CA . SER A 1 131 ? -10.427 3.973 -4.442 1.00 96.00 131 SER A CA 1
ATOM 1021 C C . SER A 1 131 ? -8.919 4.057 -4.199 1.00 96.00 131 SER A C 1
ATOM 1023 O O . SER A 1 131 ? -8.398 3.643 -3.156 1.00 96.00 131 SER A O 1
ATOM 1025 N N . VAL A 1 132 ? -8.213 4.578 -5.199 1.00 96.38 132 VAL A N 1
ATOM 1026 C CA . VAL A 1 132 ? -6.851 5.098 -5.066 1.00 96.38 132 VAL A CA 1
ATOM 1027 C C . VAL A 1 132 ? -6.872 6.465 -5.711 1.00 96.38 132 VAL A C 1
ATOM 1029 O O . VAL A 1 132 ? -7.157 6.560 -6.902 1.00 96.38 132 VAL A O 1
ATOM 1032 N N . VAL A 1 133 ? -6.602 7.496 -4.922 1.00 95.69 133 VAL A N 1
ATOM 1033 C CA . VAL A 1 133 ? -6.572 8.883 -5.386 1.00 95.69 133 VAL A CA 1
ATOM 1034 C C . VAL A 1 133 ? -5.120 9.330 -5.470 1.00 95.69 133 VAL A C 1
ATOM 1036 O O . VAL A 1 133 ? -4.395 9.223 -4.481 1.00 95.69 133 VAL A O 1
ATOM 1039 N N . VAL A 1 134 ? -4.702 9.808 -6.639 1.00 92.44 134 VAL A N 1
ATOM 1040 C CA . VAL A 1 134 ? -3.372 10.372 -6.912 1.00 92.44 134 VAL A CA 1
ATOM 1041 C C . VAL A 1 134 ? -3.588 11.741 -7.538 1.00 92.44 134 VAL A C 1
ATOM 1043 O O . VAL A 1 134 ? -4.291 11.822 -8.535 1.00 92.44 134 VAL A O 1
ATOM 1046 N N . GLU A 1 135 ? -3.027 12.802 -6.950 1.00 87.06 135 GLU A N 1
ATOM 1047 C CA . GLU A 1 135 ? -3.188 14.184 -7.452 1.00 87.06 135 GLU A CA 1
ATOM 1048 C C . GLU A 1 135 ? -4.657 14.549 -7.766 1.00 87.06 135 GLU A C 1
ATOM 1050 O O . GLU A 1 135 ? -4.955 15.147 -8.790 1.00 87.06 135 GLU A O 1
ATOM 1055 N N . GLU A 1 136 ? -5.581 14.165 -6.874 1.00 86.62 136 GLU A N 1
ATOM 1056 C CA . GLU A 1 136 ? -7.040 14.381 -6.992 1.00 86.62 136 GLU A CA 1
ATOM 1057 C C . GLU A 1 136 ? -7.773 13.507 -8.031 1.00 86.62 136 GLU A C 1
ATOM 1059 O O . GLU A 1 136 ? -9.001 13.552 -8.108 1.00 86.62 136 GLU A O 1
ATOM 1064 N N . GLU A 1 137 ? -7.071 12.639 -8.763 1.00 90.31 137 GLU A N 1
ATOM 1065 C CA . GLU A 1 137 ? -7.678 11.716 -9.724 1.00 90.31 137 GLU A CA 1
ATOM 1066 C C . GLU A 1 137 ? -7.809 10.291 -9.174 1.00 90.31 137 GLU A C 1
ATOM 1068 O O . GLU A 1 137 ? -6.869 9.709 -8.623 1.00 90.31 137 GLU A O 1
ATOM 1073 N N . GLU A 1 138 ? -8.984 9.685 -9.371 1.00 91.94 138 GLU A N 1
ATOM 1074 C CA . GLU A 1 138 ? -9.184 8.262 -9.102 1.00 91.94 138 GLU A CA 1
ATOM 1075 C C . GLU A 1 138 ? -8.546 7.399 -10.193 1.00 91.94 138 GLU A C 1
ATOM 1077 O O . GLU A 1 138 ? -8.877 7.473 -11.379 1.00 91.94 138 GLU A O 1
ATOM 1082 N N . VAL A 1 139 ? -7.664 6.504 -9.766 1.00 92.75 139 VAL A N 1
ATOM 1083 C CA . VAL A 1 139 ? -6.902 5.612 -10.637 1.00 92.75 139 VAL A CA 1
ATOM 1084 C C . VAL A 1 139 ? -7.216 4.143 -10.340 1.00 92.75 139 VAL A C 1
ATOM 1086 O O . VAL A 1 139 ? -7.921 3.793 -9.396 1.00 92.75 139 VAL A O 1
ATOM 1089 N N . LEU A 1 140 ? -6.693 3.242 -11.178 1.00 92.88 140 LEU A N 1
ATOM 1090 C CA . LEU A 1 140 ? -6.820 1.783 -11.024 1.00 92.88 140 LEU A CA 1
ATOM 1091 C C . LEU A 1 140 ? -8.243 1.209 -11.121 1.00 92.88 140 LEU A C 1
ATOM 1093 O O . LEU A 1 140 ? -8.511 0.134 -10.582 1.00 92.88 140 LEU A O 1
ATOM 1097 N N . SER A 1 141 ? -9.118 1.824 -11.919 1.00 93.62 141 SER A N 1
ATOM 1098 C CA . SER A 1 141 ? -10.484 1.332 -12.188 1.00 93.62 141 SER A CA 1
ATOM 1099 C C . SER A 1 141 ? -10.567 -0.153 -12.586 1.00 93.62 141 SER A C 1
ATOM 1101 O O . SER A 1 141 ? -11.566 -0.823 -12.340 1.00 93.62 141 SER A O 1
ATOM 1103 N N . HIS A 1 142 ? -9.498 -0.709 -13.162 1.00 93.31 142 HIS A N 1
ATOM 1104 C CA . HIS A 1 142 ? -9.407 -2.120 -13.531 1.00 93.31 142 HIS A CA 1
ATOM 1105 C C . HIS A 1 142 ? -9.337 -3.095 -12.335 1.00 93.31 142 HIS A C 1
ATOM 1107 O O . HIS A 1 142 ? -9.580 -4.289 -12.534 1.00 93.31 142 HIS A O 1
ATOM 1113 N N . ILE A 1 143 ? -8.997 -2.644 -11.121 1.00 95.44 143 ILE A N 1
ATOM 1114 C CA . ILE A 1 143 ? -9.033 -3.447 -9.880 1.00 95.44 143 ILE A CA 1
ATOM 1115 C C . ILE A 1 143 ? -10.034 -2.926 -8.846 1.00 95.44 143 ILE A C 1
ATOM 1117 O O . ILE A 1 143 ? -10.480 -3.719 -8.014 1.00 95.44 143 ILE A O 1
ATOM 1121 N N . THR A 1 144 ? -10.409 -1.649 -8.911 1.00 96.38 144 THR A N 1
ATOM 1122 C CA . THR A 1 144 ? -11.420 -1.044 -8.039 1.00 96.38 144 THR A CA 1
ATOM 1123 C C . THR A 1 144 ? -12.740 -1.821 -8.082 1.00 96.38 144 THR A C 1
ATOM 1125 O O . THR A 1 144 ? -13.159 -2.310 -9.133 1.00 96.38 144 THR A O 1
ATOM 1128 N N . GLY A 1 145 ? -13.387 -1.986 -6.925 1.00 97.00 145 GLY A N 1
ATOM 1129 C CA . GLY A 1 145 ? -14.679 -2.673 -6.813 1.00 97.00 145 GLY A CA 1
ATOM 1130 C C . GLY A 1 145 ? -14.616 -4.209 -6.819 1.00 97.00 145 GLY A C 1
ATOM 1131 O O . GLY A 1 145 ? -15.653 -4.871 -6.772 1.00 97.00 145 GLY A O 1
ATOM 1132 N N . LYS A 1 146 ? -13.421 -4.814 -6.891 1.00 97.50 146 LYS A N 1
ATOM 1133 C CA . LYS A 1 146 ? -13.257 -6.277 -6.905 1.00 97.50 146 LYS A CA 1
ATOM 1134 C C . LYS A 1 146 ? -12.937 -6.821 -5.516 1.00 97.50 146 LYS A C 1
ATOM 1136 O O . LYS A 1 146 ? -11.872 -6.542 -4.972 1.00 97.50 146 LYS A O 1
ATOM 1141 N N . TRP A 1 147 ? -13.825 -7.664 -4.992 1.00 97.88 147 TRP A N 1
ATOM 1142 C CA . TRP A 1 147 ? -13.591 -8.419 -3.761 1.00 97.88 147 TRP A CA 1
ATOM 1143 C C . TRP A 1 147 ? -12.547 -9.515 -3.969 1.00 97.88 147 TRP A C 1
ATOM 1145 O O . TRP A 1 147 ? -12.629 -10.311 -4.908 1.00 97.88 147 TRP A O 1
ATOM 1155 N N . MET A 1 148 ? -11.561 -9.566 -3.082 1.00 97.81 148 MET A N 1
ATOM 1156 C CA . MET A 1 148 ? -10.487 -10.554 -3.099 1.00 97.81 148 MET A CA 1
ATOM 1157 C C . MET A 1 148 ? -9.939 -10.792 -1.689 1.00 97.81 148 MET A C 1
ATOM 1159 O O . MET A 1 148 ? -10.276 -10.069 -0.759 1.00 97.81 148 MET A O 1
ATOM 1163 N N . SER A 1 149 ? -9.104 -11.813 -1.494 1.00 96.75 149 SER A N 1
ATOM 1164 C CA . SER A 1 149 ? -8.460 -12.018 -0.189 1.00 96.75 149 SER A CA 1
ATOM 1165 C C . SER A 1 149 ? -7.450 -10.897 0.115 1.00 96.75 149 SER A C 1
ATOM 1167 O O . SER A 1 149 ? -6.901 -10.312 -0.828 1.00 96.75 149 SER A O 1
ATOM 1169 N N . PRO A 1 150 ? -7.112 -10.635 1.394 1.00 95.00 150 PRO A N 1
ATOM 1170 C CA . PRO A 1 150 ? -6.094 -9.641 1.756 1.00 95.00 150 PRO A CA 1
ATOM 1171 C C . PRO A 1 150 ? -4.759 -9.853 1.021 1.00 95.00 150 PRO A C 1
ATOM 1173 O O . PRO A 1 150 ? -4.142 -8.915 0.511 1.00 95.00 150 PRO A O 1
ATOM 1176 N N . PHE A 1 151 ? -4.337 -11.115 0.884 1.00 95.19 151 PHE A N 1
ATOM 1177 C CA . PHE A 1 151 ? -3.139 -11.485 0.131 1.00 95.19 151 PHE A CA 1
ATOM 1178 C C . PHE A 1 151 ? -3.241 -11.131 -1.361 1.00 95.19 151 PHE A C 1
ATOM 1180 O O . PHE A 1 151 ? -2.300 -10.577 -1.935 1.00 95.19 151 PHE A O 1
ATOM 1187 N N . ALA A 1 152 ? -4.377 -11.437 -1.994 1.00 97.12 152 ALA A N 1
ATOM 1188 C CA . ALA A 1 152 ? -4.601 -11.130 -3.402 1.00 97.12 152 ALA A CA 1
ATOM 1189 C C . ALA A 1 152 ? -4.652 -9.615 -3.647 1.00 97.12 152 ALA A C 1
ATOM 1191 O O . ALA A 1 152 ? -4.052 -9.149 -4.616 1.00 97.12 152 ALA A O 1
ATOM 1192 N N . LEU A 1 153 ? -5.265 -8.847 -2.738 1.00 97.25 153 LEU A N 1
ATOM 1193 C CA . LEU A 1 153 ? -5.292 -7.384 -2.801 1.00 97.25 153 LEU A CA 1
ATOM 1194 C C . LEU A 1 153 ? -3.885 -6.800 -2.732 1.00 97.25 153 LEU A C 1
ATOM 1196 O O . LEU A 1 153 ? -3.503 -5.990 -3.577 1.00 97.25 153 LEU A O 1
ATOM 1200 N N . ARG A 1 154 ? -3.072 -7.275 -1.784 1.00 96.12 154 ARG A N 1
ATOM 1201 C CA . ARG A 1 154 ? -1.663 -6.888 -1.671 1.00 96.12 154 ARG A CA 1
ATOM 1202 C C . ARG A 1 154 ? -0.892 -7.151 -2.965 1.00 96.12 154 ARG A C 1
ATOM 1204 O O . ARG A 1 154 ? -0.112 -6.306 -3.403 1.00 96.12 154 ARG A O 1
ATOM 1211 N N . ALA A 1 155 ? -1.082 -8.320 -3.575 1.00 96.12 155 ALA A N 1
ATOM 1212 C CA . ALA A 1 155 ? -0.427 -8.665 -4.833 1.00 96.12 155 ALA A CA 1
ATOM 1213 C C . ALA A 1 155 ? -0.923 -7.799 -6.005 1.00 96.12 155 ALA A C 1
ATOM 1215 O O . ALA A 1 155 ? -0.118 -7.382 -6.838 1.00 96.12 155 ALA A O 1
ATOM 1216 N N . ALA A 1 156 ? -2.225 -7.509 -6.062 1.00 96.81 156 ALA A N 1
ATOM 1217 C CA . ALA A 1 156 ? -2.831 -6.663 -7.085 1.00 96.81 156 ALA A CA 1
ATOM 1218 C C . ALA A 1 156 ? -2.308 -5.222 -7.013 1.00 96.81 156 ALA A C 1
ATOM 1220 O O . ALA A 1 156 ? -1.834 -4.710 -8.024 1.00 96.81 156 ALA A O 1
ATOM 1221 N N . LEU A 1 157 ? -2.296 -4.616 -5.821 1.00 96.38 157 LEU A N 1
ATOM 1222 C CA . LEU A 1 157 ? -1.763 -3.269 -5.597 1.00 96.38 157 LEU A CA 1
ATOM 1223 C C . LEU A 1 157 ? -0.283 -3.171 -5.987 1.00 96.38 157 LEU A C 1
ATOM 1225 O O . LEU A 1 157 ? 0.091 -2.292 -6.762 1.00 96.38 157 LEU A O 1
ATOM 1229 N N . LYS A 1 158 ? 0.545 -4.138 -5.564 1.00 94.69 158 LYS A N 1
ATOM 1230 C CA . LYS A 1 158 ? 1.965 -4.188 -5.953 1.00 94.69 158 LYS A CA 1
ATOM 1231 C C . LYS A 1 158 ? 2.164 -4.277 -7.464 1.00 94.69 158 LYS A C 1
ATOM 1233 O O . LYS A 1 158 ? 3.033 -3.603 -8.005 1.00 94.69 158 LYS A O 1
ATOM 1238 N N . ARG A 1 159 ? 1.368 -5.101 -8.154 1.00 94.69 159 ARG A N 1
ATOM 1239 C CA . ARG A 1 159 ? 1.416 -5.215 -9.622 1.00 94.69 159 ARG A CA 1
ATOM 1240 C C . ARG A 1 159 ? 0.950 -3.948 -10.332 1.00 94.69 159 ARG A C 1
ATOM 1242 O O . ARG A 1 159 ? 1.382 -3.712 -11.452 1.00 94.69 159 ARG A O 1
ATOM 1249 N N . ALA A 1 160 ? 0.087 -3.169 -9.691 1.00 95.31 160 ALA A N 1
ATOM 1250 C CA . ALA A 1 160 ? -0.403 -1.895 -10.188 1.00 95.31 160 ALA A CA 1
ATOM 1251 C C . ALA A 1 160 ? 0.527 -0.709 -9.863 1.00 95.31 160 ALA A C 1
ATOM 1253 O O . ALA A 1 160 ? 0.166 0.434 -10.123 1.00 95.31 160 ALA A O 1
ATOM 1254 N N . GLY A 1 161 ? 1.715 -0.950 -9.295 1.00 93.88 161 GLY A N 1
ATOM 1255 C CA . GLY A 1 161 ? 2.669 0.104 -8.929 1.00 93.88 161 GLY A CA 1
ATOM 1256 C C . GLY A 1 161 ? 2.382 0.778 -7.583 1.00 93.88 161 GLY A C 1
ATOM 1257 O O . GLY A 1 161 ? 3.167 1.610 -7.139 1.00 93.88 161 GLY A O 1
ATOM 1258 N N . VAL A 1 162 ? 1.314 0.388 -6.877 1.00 94.94 162 VAL A N 1
ATOM 1259 C CA . VAL A 1 162 ? 0.965 0.929 -5.556 1.00 94.94 162 VAL A CA 1
ATOM 1260 C C . VAL A 1 162 ? 1.559 0.050 -4.466 1.00 94.94 162 VAL A C 1
ATOM 1262 O O . VAL A 1 162 ? 1.000 -0.983 -4.087 1.00 94.94 162 VAL A O 1
ATOM 1265 N N . ASN A 1 163 ? 2.715 0.456 -3.944 1.00 93.56 163 ASN A N 1
ATOM 1266 C CA . ASN A 1 163 ? 3.347 -0.242 -2.832 1.00 93.56 163 ASN A CA 1
ATOM 1267 C C . ASN A 1 163 ? 3.190 0.518 -1.510 1.00 93.56 163 ASN A C 1
ATOM 1269 O O . ASN A 1 163 ? 3.913 1.470 -1.246 1.00 93.56 163 ASN A O 1
ATOM 1273 N N . ILE A 1 164 ? 2.284 0.025 -0.667 1.00 94.56 164 ILE A N 1
ATOM 1274 C CA . ILE A 1 164 ? 2.080 0.447 0.731 1.00 94.56 164 ILE A CA 1
ATOM 1275 C C . ILE A 1 164 ? 2.450 -0.685 1.704 1.00 94.56 164 ILE A C 1
ATOM 1277 O O . ILE A 1 164 ? 1.844 -0.859 2.752 1.00 94.56 164 ILE A O 1
ATOM 1281 N N . PHE A 1 165 ? 3.375 -1.565 1.309 1.00 94.81 165 PHE A N 1
ATOM 1282 C CA . PHE A 1 165 ? 3.699 -2.771 2.074 1.00 94.81 165 PHE A CA 1
ATOM 1283 C C . PHE A 1 165 ? 5.208 -2.859 2.314 1.00 94.81 165 PHE A C 1
ATOM 1285 O O . PHE A 1 165 ? 5.919 -3.433 1.473 1.00 94.81 165 PHE A O 1
ATOM 1292 N N . PRO A 1 166 ? 5.705 -2.333 3.449 1.00 92.06 166 PRO A N 1
ATOM 1293 C CA . PRO A 1 166 ? 7.117 -2.366 3.793 1.00 92.06 166 PRO A CA 1
ATOM 1294 C C . PRO A 1 166 ? 7.680 -3.793 3.758 1.00 92.06 166 PRO A C 1
ATOM 1296 O O . PRO A 1 166 ? 7.056 -4.757 4.214 1.00 92.06 166 PRO A O 1
ATOM 1299 N N . ALA A 1 167 ? 8.886 -3.932 3.216 1.00 90.19 167 ALA A N 1
ATOM 1300 C CA . ALA A 1 167 ? 9.652 -5.170 3.226 1.00 90.19 167 ALA A CA 1
ATOM 1301 C C . ALA A 1 167 ? 10.410 -5.345 4.556 1.00 90.19 167 ALA A C 1
ATOM 1303 O O . ALA A 1 167 ? 10.391 -4.489 5.443 1.00 90.19 167 ALA A O 1
ATOM 1304 N N . GLU A 1 168 ? 11.103 -6.475 4.714 1.00 85.19 168 GLU A N 1
ATOM 1305 C CA . GLU A 1 168 ? 11.899 -6.783 5.913 1.00 85.19 168 GLU A CA 1
ATOM 1306 C C . GLU A 1 168 ? 12.931 -5.684 6.233 1.00 85.19 168 GLU A C 1
ATOM 1308 O O . GLU A 1 168 ? 13.069 -5.264 7.382 1.00 85.19 168 GLU A O 1
ATOM 1313 N N . TYR A 1 169 ? 13.586 -5.146 5.202 1.00 86.12 169 TYR A N 1
ATOM 1314 C CA . TYR A 1 169 ? 14.666 -4.166 5.339 1.00 86.12 169 TYR A CA 1
ATOM 1315 C C . TYR A 1 169 ? 14.270 -2.724 4.994 1.00 86.12 169 TYR A C 1
ATOM 1317 O O . TYR A 1 169 ? 15.151 -1.877 4.880 1.00 86.12 169 TYR A O 1
ATOM 1325 N N . SER A 1 170 ? 12.974 -2.413 4.869 1.00 88.50 170 SER A N 1
ATOM 1326 C CA . SER A 1 170 ? 12.515 -1.060 4.501 1.00 88.50 170 SER A CA 1
ATOM 1327 C C . SER A 1 170 ? 12.946 0.033 5.487 1.00 88.50 170 SER A C 1
ATOM 1329 O O . SER A 1 170 ? 13.198 1.157 5.070 1.00 88.50 170 SER A O 1
ATOM 1331 N N . HIS A 1 171 ? 13.169 -0.306 6.761 1.00 84.12 171 HIS A N 1
ATOM 1332 C CA . HIS A 1 171 ? 13.690 0.603 7.793 1.00 84.12 171 HIS A CA 1
ATOM 1333 C C . HIS A 1 171 ? 15.092 1.170 7.501 1.00 84.12 171 HIS A C 1
ATOM 1335 O O . HIS A 1 171 ? 15.536 2.090 8.180 1.00 84.12 171 HIS A O 1
ATOM 1341 N N . LYS A 1 172 ? 15.830 0.587 6.545 1.00 87.56 172 LYS A N 1
ATOM 1342 C CA . LYS A 1 172 ? 17.138 1.098 6.106 1.00 87.56 172 LYS A CA 1
ATOM 1343 C C . LYS A 1 172 ? 17.019 2.209 5.065 1.00 87.56 172 LYS A C 1
ATOM 1345 O O . LYS A 1 172 ? 17.972 2.957 4.883 1.00 87.56 172 LYS A O 1
ATOM 1350 N N . TYR A 1 173 ? 15.885 2.267 4.371 1.00 87.56 173 TYR A N 1
ATOM 1351 C CA . TYR A 1 173 ? 15.636 3.167 3.243 1.00 87.56 173 TYR A CA 1
ATOM 1352 C C . TYR A 1 173 ? 14.644 4.270 3.601 1.00 87.56 173 TYR A C 1
ATOM 1354 O O . TYR A 1 173 ? 14.705 5.356 3.040 1.00 87.56 173 TYR A O 1
ATOM 1362 N N . VAL A 1 174 ? 13.767 3.999 4.567 1.00 86.00 174 VAL A N 1
ATOM 1363 C CA . VAL A 1 174 ? 12.781 4.945 5.076 1.00 86.00 174 VAL A CA 1
ATOM 1364 C C . VAL A 1 174 ? 13.166 5.332 6.497 1.00 86.00 174 VAL A C 1
ATOM 1366 O O . VAL A 1 174 ? 13.452 4.434 7.298 1.00 86.00 174 VAL A O 1
ATOM 1369 N N . PRO A 1 175 ? 13.163 6.630 6.846 1.00 77.06 175 PRO A N 1
ATOM 1370 C CA . PRO A 1 175 ? 13.304 7.055 8.228 1.00 77.06 175 PRO A CA 1
ATOM 1371 C C . PRO A 1 175 ? 12.112 6.531 9.034 1.00 77.06 175 PRO A C 1
ATOM 1373 O O . PRO A 1 175 ? 11.022 7.086 9.009 1.00 77.06 175 PRO A O 1
ATOM 1376 N N . VAL A 1 176 ? 12.331 5.429 9.743 1.00 68.94 176 VAL A N 1
ATOM 1377 C CA . VAL A 1 176 ? 11.388 4.904 10.728 1.00 68.94 176 VAL A CA 1
ATOM 1378 C C . VAL A 1 176 ? 11.670 5.613 12.052 1.00 68.94 176 VAL A C 1
ATOM 1380 O O . VAL A 1 176 ? 12.844 5.684 12.447 1.00 68.94 176 VAL A O 1
ATOM 1383 N N . PRO A 1 177 ? 10.648 6.128 12.762 1.00 60.47 177 PRO A N 1
ATOM 1384 C CA . PRO A 1 177 ? 10.827 6.646 14.111 1.00 60.47 177 PRO A CA 1
ATOM 1385 C C . PRO A 1 177 ? 11.647 5.648 14.943 1.00 60.47 177 PRO A C 1
ATOM 1387 O O . PRO A 1 177 ? 11.285 4.477 15.072 1.00 60.47 177 PRO A O 1
ATOM 1390 N N . ARG A 1 178 ? 12.794 6.098 15.482 1.00 48.81 178 ARG A N 1
ATOM 1391 C CA . ARG A 1 178 ? 13.871 5.264 16.077 1.00 48.81 178 ARG A CA 1
ATOM 1392 C C . ARG A 1 178 ? 13.421 4.241 17.135 1.00 48.81 178 ARG A C 1
ATOM 1394 O O . ARG A 1 178 ? 14.211 3.377 17.502 1.00 48.81 178 ARG A O 1
ATOM 1401 N N . LYS A 1 179 ? 12.188 4.326 17.634 1.00 49.09 179 LYS A N 1
ATOM 1402 C CA . LYS A 1 179 ? 11.659 3.493 18.720 1.00 49.09 179 LYS A CA 1
ATOM 1403 C C . LYS A 1 179 ? 10.969 2.203 18.271 1.00 49.09 179 LYS A C 1
ATOM 1405 O O . LYS A 1 179 ? 10.681 1.370 19.119 1.00 49.09 179 LYS A O 1
ATOM 1410 N N . VAL A 1 180 ? 10.802 1.972 16.964 1.00 45.69 180 VAL A N 1
ATOM 1411 C CA . VAL A 1 180 ? 10.262 0.709 16.413 1.00 45.69 180 VAL A CA 1
ATOM 1412 C C . VAL A 1 180 ? 11.374 -0.177 15.835 1.00 45.69 180 VAL A C 1
ATOM 1414 O O . VAL A 1 180 ? 11.181 -0.939 14.888 1.00 45.69 180 VAL A O 1
ATOM 1417 N N . SER A 1 181 ? 12.593 -0.101 16.384 1.00 36.34 181 SER A N 1
ATOM 1418 C CA . SER A 1 181 ? 13.584 -1.131 16.078 1.00 36.34 181 SER A CA 1
ATOM 1419 C C . SER A 1 181 ? 13.107 -2.430 16.736 1.00 36.34 181 SER A C 1
ATOM 1421 O O . SER A 1 181 ? 13.060 -2.561 17.958 1.00 36.34 181 SER A O 1
ATOM 1423 N N . ALA A 1 182 ? 12.693 -3.383 15.904 1.00 39.84 182 ALA A N 1
ATOM 1424 C CA . ALA A 1 182 ? 12.097 -4.672 16.258 1.00 39.84 182 ALA A CA 1
ATOM 1425 C C . ALA A 1 182 ? 13.001 -5.605 17.099 1.00 39.84 182 ALA A C 1
ATOM 1427 O O . ALA A 1 182 ? 12.770 -6.810 17.157 1.00 39.84 182 ALA A O 1
ATOM 1428 N N . ARG A 1 183 ? 14.052 -5.077 17.737 1.00 35.09 183 ARG A N 1
ATOM 1429 C CA . ARG A 1 183 ? 14.984 -5.822 18.583 1.00 35.09 183 ARG A CA 1
ATOM 1430 C C . ARG A 1 183 ? 14.711 -5.695 20.080 1.00 35.09 183 ARG A C 1
ATOM 1432 O O . ARG A 1 183 ? 15.140 -6.581 20.807 1.00 35.09 183 ARG A O 1
ATOM 1439 N N . GLU A 1 184 ? 13.985 -4.673 20.534 1.00 35.28 184 GLU A N 1
ATOM 1440 C CA . GLU A 1 184 ? 13.752 -4.458 21.977 1.00 35.28 184 GLU A CA 1
ATOM 1441 C C . GLU A 1 184 ? 12.321 -4.735 22.450 1.00 35.28 184 GLU A C 1
ATOM 1443 O O . GLU A 1 184 ? 12.079 -4.779 23.650 1.00 35.28 184 GLU A O 1
ATOM 1448 N N . PHE A 1 185 ? 11.387 -5.047 21.548 1.00 35.97 185 PHE A N 1
ATOM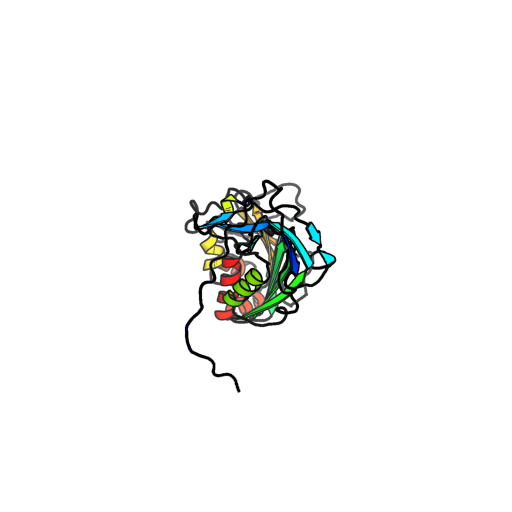 1449 C CA . PHE A 1 185 ? 10.053 -5.505 21.942 1.00 35.97 185 PHE A CA 1
ATOM 1450 C C . PHE A 1 185 ? 9.661 -6.797 21.214 1.00 35.97 185 PHE A C 1
ATOM 1452 O O . PHE A 1 185 ? 8.863 -6.760 20.276 1.00 35.97 185 PHE A O 1
ATOM 1459 N N . PRO A 1 186 ? 10.142 -7.969 21.680 1.00 31.98 186 PRO A N 1
ATOM 1460 C CA . PRO A 1 186 ? 9.648 -9.269 21.218 1.00 31.98 186 PRO A CA 1
ATOM 1461 C C . PRO A 1 186 ? 8.149 -9.477 21.509 1.00 31.98 186 PRO A C 1
ATOM 1463 O O . PRO A 1 186 ? 7.561 -10.433 21.020 1.00 31.98 186 PRO A O 1
ATOM 1466 N N . GLY A 1 187 ? 7.527 -8.587 22.296 1.00 32.22 187 GLY A N 1
ATOM 1467 C CA . GLY A 1 187 ? 6.121 -8.663 22.695 1.00 32.22 187 GLY A CA 1
ATOM 1468 C C . GLY A 1 187 ? 5.386 -7.320 22.778 1.00 32.22 187 GLY A C 1
ATOM 1469 O O . GLY A 1 187 ? 4.348 -7.273 23.416 1.00 32.22 187 GLY A O 1
ATOM 1470 N N . GLY A 1 188 ? 5.884 -6.229 22.177 1.00 36.38 188 GLY A N 1
ATOM 1471 C CA . GLY A 1 188 ? 5.330 -4.871 22.396 1.00 36.38 188 GLY A CA 1
ATOM 1472 C C . GLY A 1 188 ? 4.209 -4.440 21.453 1.00 36.38 188 GLY A C 1
ATOM 1473 O O . GLY A 1 188 ? 3.293 -3.743 21.865 1.00 36.38 188 GLY A O 1
ATOM 1474 N N . PHE A 1 189 ? 4.228 -4.912 20.206 1.00 37.12 189 PHE A N 1
ATOM 1475 C CA . PHE A 1 189 ? 3.077 -4.781 19.298 1.00 37.12 189 PHE A CA 1
ATOM 1476 C C . PHE A 1 189 ? 2.076 -5.920 19.479 1.00 37.12 189 PHE A C 1
ATOM 1478 O O . PHE A 1 189 ? 0.989 -5.911 18.908 1.00 37.12 189 PHE A O 1
ATOM 1485 N N . SER A 1 190 ? 2.448 -6.906 20.300 1.00 37.56 190 SER A N 1
ATOM 1486 C CA . SER A 1 190 ? 1.607 -8.042 20.610 1.00 37.56 190 SER A CA 1
ATOM 1487 C C . SER A 1 190 ? 0.307 -7.619 21.300 1.00 37.56 190 SER A C 1
ATOM 1489 O O . SER A 1 190 ? -0.715 -8.037 20.804 1.00 37.56 190 SER A O 1
ATOM 1491 N N . PRO A 1 191 ? 0.214 -6.727 22.300 1.00 36.69 191 PRO A N 1
ATOM 1492 C CA . PRO A 1 191 ? -1.033 -6.596 23.062 1.00 36.69 191 PRO A CA 1
ATOM 1493 C C . PRO A 1 191 ? -2.148 -5.848 22.314 1.00 36.69 191 PRO A C 1
ATOM 1495 O O . PRO A 1 191 ? -3.317 -6.191 22.484 1.00 36.69 191 PRO A O 1
ATOM 1498 N N . VAL A 1 192 ? -1.812 -4.889 21.439 1.00 38.62 192 VAL A N 1
ATOM 1499 C CA . VAL A 1 192 ? -2.809 -4.207 20.585 1.00 38.62 192 VAL A CA 1
ATOM 1500 C C . VAL A 1 192 ? -3.432 -5.187 19.584 1.00 38.62 192 VAL A C 1
ATOM 1502 O O . VAL A 1 192 ? -4.628 -5.148 19.333 1.00 38.62 192 VAL A O 1
ATOM 1505 N N . PHE A 1 193 ? -2.633 -6.132 19.083 1.00 36.53 193 PHE A N 1
ATOM 1506 C CA . PHE A 1 193 ? -3.024 -7.073 18.033 1.00 36.53 193 PHE A CA 1
ATOM 1507 C C . PHE A 1 193 ? -3.387 -8.495 18.522 1.00 36.53 193 PHE A C 1
ATOM 1509 O O . PHE A 1 193 ? -4.116 -9.212 17.849 1.00 36.53 193 PHE A O 1
ATOM 1516 N N . HIS A 1 194 ? -2.887 -8.921 19.684 1.00 30.95 194 HIS A N 1
ATOM 1517 C CA . HIS A 1 194 ? -3.093 -10.228 20.337 1.00 30.95 194 HIS A CA 1
ATOM 1518 C C . HIS A 1 194 ? -4.153 -10.164 21.436 1.00 30.95 194 HIS A C 1
ATOM 1520 O O . HIS A 1 194 ? -4.543 -11.208 21.949 1.00 30.95 194 HIS A O 1
ATOM 1526 N N . SER A 1 195 ? -4.671 -8.978 21.777 1.00 34.47 195 SER A N 1
ATOM 1527 C CA . SER A 1 195 ? -5.897 -8.889 22.581 1.00 34.47 195 SER A CA 1
ATOM 1528 C C . SER A 1 195 ? -7.139 -9.377 21.824 1.00 34.47 195 SER A C 1
ATOM 1530 O O . SER A 1 195 ? -8.232 -9.320 22.371 1.00 34.47 195 SER A O 1
ATOM 1532 N N . GLY A 1 196 ? -6.985 -9.910 20.603 1.00 31.50 196 GLY A N 1
ATOM 1533 C CA . GLY A 1 196 ? -8.015 -10.692 19.918 1.00 31.50 196 GLY A CA 1
ATOM 1534 C C . GLY A 1 196 ? -9.196 -9.874 19.408 1.00 31.50 196 GLY A C 1
ATOM 1535 O O . GLY A 1 196 ? -10.131 -10.450 18.865 1.00 31.50 196 GLY A O 1
ATOM 1536 N N . HIS A 1 197 ? -9.152 -8.550 19.547 1.00 38.78 197 HIS A N 1
ATOM 1537 C CA . HIS A 1 197 ? -10.258 -7.670 19.206 1.00 38.78 197 HIS A CA 1
ATOM 1538 C C . HIS A 1 197 ? -9.718 -6.393 18.543 1.00 38.78 197 HIS A C 1
ATOM 1540 O O . HIS A 1 197 ? -9.566 -5.377 19.215 1.00 38.78 197 HIS A O 1
ATOM 1546 N N . PRO A 1 198 ? -9.447 -6.403 17.221 1.00 39.00 198 PRO A N 1
ATOM 1547 C CA . PRO A 1 198 ? -9.234 -5.170 16.455 1.00 39.00 198 PRO A CA 1
ATOM 1548 C C . PRO A 1 198 ? -10.514 -4.316 16.358 1.00 39.00 198 PRO A C 1
ATOM 1550 O O . PRO A 1 198 ? -10.512 -3.262 15.732 1.00 39.00 198 PRO A O 1
ATOM 1553 N N . PHE A 1 199 ? -11.612 -4.770 16.968 1.00 40.59 199 PHE A N 1
ATOM 1554 C CA . PHE A 1 199 ? -12.882 -4.070 17.014 1.00 40.59 199 PHE A CA 1
ATOM 1555 C C . PHE A 1 199 ? -12.901 -3.139 18.194 1.00 40.59 199 PHE A C 1
ATOM 1557 O O . PHE A 1 199 ? -13.279 -3.479 19.311 1.00 40.59 199 PHE A O 1
ATOM 1564 N N . LEU A 1 200 ? -12.494 -1.931 17.887 1.00 45.12 200 LEU A N 1
ATOM 1565 C CA . LEU A 1 200 ? -13.031 -0.782 18.554 1.00 45.12 200 LEU A CA 1
ATOM 1566 C C . LEU A 1 200 ? -14.266 -0.404 17.718 1.00 45.12 200 LEU A C 1
ATOM 1568 O O . LEU A 1 200 ? -14.163 -0.342 16.492 1.00 45.12 200 LEU A O 1
ATOM 1572 N N . PRO A 1 201 ? -15.448 -0.183 18.309 1.00 35.09 201 PRO A N 1
ATOM 1573 C CA . PRO A 1 201 ? -16.597 0.417 17.620 1.00 35.09 201 PRO A CA 1
ATOM 1574 C C . PRO A 1 201 ? -16.337 1.902 17.318 1.00 35.09 201 PRO A C 1
ATOM 1576 O O . PRO A 1 201 ? -17.238 2.733 17.405 1.00 35.09 201 PRO A O 1
ATOM 1579 N N . TRP A 1 202 ? -15.074 2.240 17.086 1.00 43.12 202 TRP A N 1
ATOM 1580 C CA . TRP A 1 202 ? -14.484 3.539 17.291 1.00 43.12 202 TRP A CA 1
ATOM 1581 C C . TRP A 1 202 ? -13.68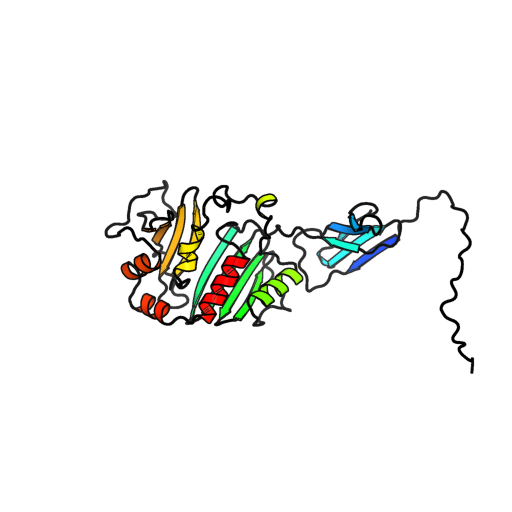8 3.934 16.047 1.00 43.12 202 TRP A C 1
ATOM 1583 O O . TRP A 1 202 ? -13.057 3.063 15.442 1.00 43.12 202 TRP A O 1
ATOM 1593 N N . ASP A 1 203 ? -13.687 5.219 15.696 1.00 40.09 203 ASP A N 1
ATOM 1594 C CA . ASP A 1 203 ? -12.723 5.743 14.728 1.00 40.09 203 ASP A CA 1
ATOM 1595 C C . ASP A 1 203 ? -11.349 5.773 15.403 1.00 40.09 203 ASP A C 1
ATOM 1597 O O . ASP A 1 203 ? -11.207 6.176 16.564 1.00 40.09 203 ASP A O 1
ATOM 1601 N N . LEU A 1 204 ? -10.345 5.260 14.694 1.00 43.62 204 LEU A N 1
ATOM 1602 C CA . LEU A 1 204 ? -9.001 5.076 15.218 1.00 43.62 204 LEU A CA 1
ATOM 1603 C C . LEU A 1 204 ? -8.012 5.955 14.458 1.00 43.62 204 LEU A C 1
ATOM 1605 O O . LEU A 1 204 ? -7.689 5.661 13.308 1.00 43.62 204 LEU A O 1
ATOM 1609 N N . LEU A 1 205 ? -7.472 6.962 15.146 1.00 38.62 205 LEU A N 1
ATOM 1610 C CA . LEU A 1 205 ? -6.343 7.758 14.674 1.00 38.62 205 LEU A CA 1
ATOM 1611 C C . LEU A 1 205 ? -5.169 7.558 15.640 1.00 38.62 205 LEU A C 1
ATOM 1613 O O . LEU A 1 205 ? -5.237 7.895 16.825 1.00 38.62 205 LEU A O 1
ATOM 1617 N N . LEU A 1 206 ? -4.091 6.940 15.157 1.00 42.88 206 LEU A N 1
ATOM 1618 C CA . LEU A 1 206 ? -2.917 6.647 15.980 1.00 42.88 206 LEU A CA 1
ATOM 1619 C C . LEU A 1 206 ? -1.803 7.656 15.722 1.00 42.88 206 LEU A C 1
ATOM 1621 O O . LEU A 1 206 ? -1.327 7.798 14.601 1.00 42.88 206 LEU A O 1
ATOM 1625 N N . HIS A 1 207 ? -1.346 8.286 16.802 1.00 39.84 207 HIS A N 1
ATOM 1626 C CA . HIS A 1 207 ? -0.176 9.151 16.819 1.00 39.84 207 HIS A CA 1
ATOM 1627 C C . HIS A 1 207 ? 0.925 8.481 17.642 1.00 39.84 207 HIS A C 1
ATOM 1629 O O . HIS A 1 207 ? 0.807 8.242 18.846 1.00 39.84 207 HIS A O 1
ATOM 1635 N N . LEU A 1 208 ? 2.034 8.146 16.994 1.00 36.00 208 LEU A N 1
ATOM 1636 C CA . LEU A 1 208 ? 3.176 7.544 17.672 1.00 36.00 208 LEU A CA 1
ATOM 1637 C C . LEU A 1 208 ? 4.045 8.635 18.279 1.00 36.00 208 LEU A C 1
ATOM 1639 O O . LEU A 1 208 ? 4.571 9.489 17.569 1.00 36.00 208 LEU A O 1
ATOM 1643 N N . THR A 1 209 ? 4.248 8.578 19.594 1.00 38.28 209 THR A N 1
ATOM 1644 C CA . THR A 1 209 ? 5.234 9.433 20.255 1.00 38.28 209 THR A CA 1
ATOM 1645 C C . THR A 1 209 ? 6.454 8.640 20.674 1.00 38.28 209 THR A C 1
ATOM 1647 O O . THR A 1 209 ? 6.550 7.418 20.572 1.00 38.28 209 THR A O 1
ATOM 1650 N N . GLU A 1 210 ? 7.439 9.380 21.158 1.00 36.84 210 GLU A N 1
ATOM 1651 C CA . GLU A 1 210 ? 8.761 8.885 21.447 1.00 36.84 210 GLU A CA 1
ATOM 1652 C C . GLU A 1 210 ? 8.822 7.740 22.491 1.00 36.84 210 GLU A C 1
ATOM 1654 O O . GLU A 1 210 ? 9.800 6.997 22.530 1.00 36.84 210 GLU A O 1
ATOM 1659 N N . ARG A 1 211 ? 7.833 7.572 23.366 1.00 37.31 211 ARG A N 1
ATOM 1660 C CA . ARG A 1 211 ? 7.859 6.530 24.414 1.00 37.31 211 ARG A CA 1
ATOM 1661 C C . ARG A 1 211 ? 6.596 5.685 24.479 1.00 37.31 211 ARG A C 1
ATOM 1663 O O . ARG A 1 211 ? 6.612 4.640 25.123 1.00 37.31 211 ARG A O 1
ATOM 1670 N N . PHE A 1 212 ? 5.535 6.125 23.814 1.00 47.53 212 PHE A N 1
ATOM 1671 C CA . PHE A 1 212 ? 4.198 5.594 23.993 1.00 47.53 212 PHE A CA 1
ATOM 1672 C C . PHE A 1 212 ? 3.444 5.604 22.662 1.00 47.53 212 PHE A C 1
ATOM 1674 O O . PHE A 1 212 ? 3.651 6.498 21.835 1.00 47.53 212 PHE A O 1
ATOM 1681 N N . LEU A 1 213 ? 2.538 4.643 22.462 1.00 54.78 213 LEU A N 1
ATOM 1682 C CA . LEU A 1 213 ? 1.501 4.823 21.444 1.00 54.78 213 LEU A CA 1
ATOM 1683 C C . LEU A 1 213 ? 0.435 5.742 22.034 1.00 54.78 213 LEU A C 1
ATOM 1685 O O . LEU A 1 213 ? -0.124 5.407 23.081 1.00 54.78 213 LEU A O 1
ATOM 1689 N N . LEU A 1 214 ? 0.183 6.877 21.381 1.00 52.44 214 LEU A N 1
ATOM 1690 C CA . LEU A 1 214 ? -0.988 7.695 21.656 1.00 52.44 214 LEU A CA 1
ATOM 1691 C C . LEU A 1 214 ? -2.088 7.312 20.672 1.00 52.44 214 LEU A C 1
ATOM 1693 O O . LEU A 1 214 ? -1.885 7.246 19.460 1.00 52.44 214 LEU A O 1
ATOM 1697 N N . GLN A 1 215 ? -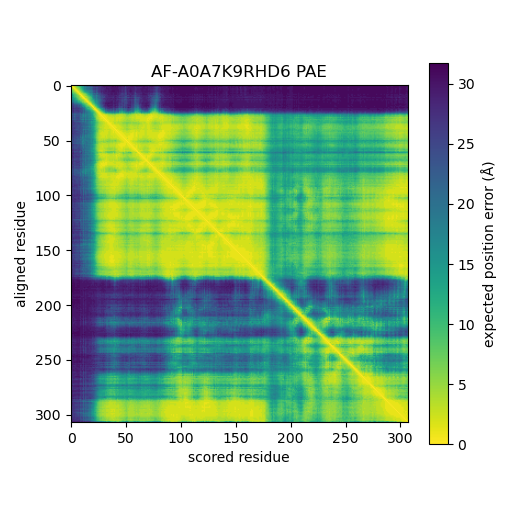3.249 7.008 21.222 1.00 63.34 215 GLN A N 1
ATOM 1698 C CA . GLN A 1 215 ? -4.371 6.454 20.499 1.00 63.34 215 GLN A CA 1
ATOM 1699 C C . GLN A 1 215 ? -5.568 7.368 20.687 1.00 63.34 215 GLN A C 1
ATOM 1701 O O . GLN A 1 215 ? -6.122 7.429 21.782 1.00 63.34 215 GLN A O 1
ATOM 1706 N N . GLN A 1 216 ? -5.940 8.092 19.633 1.00 56.50 216 GLN A N 1
ATOM 1707 C CA . GLN A 1 216 ? -7.217 8.783 19.608 1.00 56.50 216 GLN A CA 1
ATOM 1708 C C . GLN A 1 216 ? -8.311 7.797 19.240 1.00 56.50 216 GLN A C 1
ATOM 1710 O O . GLN A 1 216 ? -8.164 6.945 18.360 1.00 56.50 216 GLN A O 1
ATOM 1715 N N . VAL A 1 217 ? -9.394 7.919 19.983 1.00 58.59 217 VAL A N 1
ATOM 1716 C CA . VAL A 1 217 ? -10.530 7.027 19.940 1.00 58.59 217 VAL A CA 1
ATOM 1717 C C . VAL A 1 217 ? -11.785 7.861 20.066 1.00 58.59 217 VAL A C 1
ATOM 1719 O O . VAL A 1 217 ? -11.899 8.623 21.026 1.00 58.59 217 VAL A O 1
ATOM 1722 N N . SER A 1 218 ? -12.760 7.628 19.199 1.00 54.56 218 SER A N 1
ATOM 1723 C CA . SER A 1 218 ? -14.125 8.103 19.422 1.00 54.56 218 SER A CA 1
ATOM 1724 C C . SER A 1 218 ? -15.124 6.982 19.205 1.00 54.56 218 SER A C 1
ATOM 1726 O O . SER A 1 218 ? -14.987 6.240 18.243 1.00 54.56 218 SER A O 1
ATOM 1728 N N . GLU A 1 219 ? -16.122 6.831 20.083 1.00 59.00 219 GLU A N 1
ATOM 1729 C CA . GLU A 1 219 ? -17.144 5.798 19.919 1.00 59.00 219 GLU A CA 1
ATOM 1730 C C . GLU A 1 219 ? -18.207 6.157 18.881 1.00 59.00 219 GLU A C 1
ATOM 1732 O O . GLU A 1 219 ? -18.879 7.184 18.980 1.00 59.00 219 GLU A O 1
ATOM 1737 N N . HIS A 1 220 ? -18.438 5.251 17.925 1.00 58.50 220 HIS A N 1
ATOM 1738 C CA . HIS A 1 220 ? -19.464 5.400 16.899 1.00 58.50 220 HIS A CA 1
ATOM 1739 C C . HIS A 1 220 ? -20.508 4.281 16.984 1.00 58.50 220 HIS A C 1
ATOM 1741 O O . HIS A 1 220 ? -20.386 3.210 16.374 1.00 58.50 220 HIS A O 1
ATOM 1747 N N . PRO A 1 221 ? -21.608 4.520 17.721 1.00 49.41 221 PRO A N 1
ATOM 1748 C CA . PRO A 1 221 ? -22.702 3.562 17.800 1.00 49.41 221 PRO A CA 1
ATOM 1749 C C . PRO A 1 221 ? -23.422 3.386 16.450 1.00 49.41 221 PRO A C 1
ATOM 1751 O O . PRO A 1 221 ? -23.949 2.302 16.188 1.00 49.41 221 PRO A O 1
ATOM 1754 N N . THR A 1 222 ? -23.379 4.381 15.551 1.00 49.94 222 THR A N 1
ATOM 1755 C CA . THR A 1 222 ? -23.990 4.332 14.208 1.00 49.94 222 THR A CA 1
ATOM 1756 C C . THR A 1 222 ? -22.989 4.750 13.124 1.00 49.94 222 THR A C 1
ATOM 1758 O O . THR A 1 222 ? -22.221 5.688 13.320 1.00 49.94 222 THR A O 1
ATOM 1761 N N . ALA A 1 223 ? -22.999 4.073 11.968 1.00 48.78 223 ALA A N 1
ATOM 1762 C CA . ALA A 1 223 ? -22.135 4.419 10.837 1.00 48.78 223 ALA A CA 1
ATOM 1763 C C . ALA A 1 223 ? -22.392 5.867 10.372 1.00 48.78 223 ALA A C 1
ATOM 1765 O O . ALA A 1 223 ? -23.533 6.229 10.076 1.00 48.78 223 ALA A O 1
ATOM 1766 N N . GLY A 1 224 ? -21.337 6.687 10.317 1.00 45.94 224 GLY A N 1
ATOM 1767 C CA . GLY A 1 224 ? -21.400 8.078 9.851 1.00 45.94 224 GLY A CA 1
ATOM 1768 C C . GLY A 1 224 ? -21.878 9.111 10.879 1.00 45.94 224 GLY A C 1
ATOM 1769 O O . GLY A 1 224 ? -22.187 10.233 10.489 1.00 45.94 224 GLY A O 1
ATOM 1770 N N . SER A 1 225 ? -21.959 8.771 12.173 1.00 46.12 225 SER A N 1
ATOM 1771 C CA . SER A 1 225 ? -22.402 9.699 13.228 1.00 46.12 225 SER A CA 1
ATOM 1772 C C . SER A 1 225 ? -21.261 10.326 14.038 1.00 46.12 225 SER A C 1
ATOM 1774 O O . SER A 1 225 ? -21.461 10.593 15.226 1.00 46.12 225 SER A O 1
ATOM 1776 N N . ALA A 1 226 ? -20.079 10.525 13.447 1.00 49.16 226 ALA A N 1
ATOM 1777 C CA . ALA A 1 226 ? -18.959 11.153 14.142 1.00 49.16 226 ALA A CA 1
ATOM 1778 C C . ALA A 1 226 ? -19.381 12.532 14.671 1.00 49.16 226 ALA A C 1
ATOM 1780 O O . ALA A 1 226 ? -19.710 13.441 13.907 1.00 49.16 226 ALA A O 1
ATOM 1781 N N . LYS A 1 227 ? -19.449 12.663 15.999 1.00 48.72 227 LYS A N 1
ATOM 1782 C CA . LYS A 1 227 ? -19.514 13.964 16.656 1.00 48.72 227 LYS A CA 1
ATOM 1783 C C . LYS A 1 227 ? -18.072 14.404 16.841 1.00 48.72 227 LYS A C 1
ATOM 1785 O O . LYS A 1 227 ? -17.318 13.712 17.512 1.00 48.72 227 LYS A O 1
ATOM 1790 N N . ASP A 1 228 ? -17.732 15.542 16.255 1.00 48.72 228 ASP A N 1
ATOM 1791 C CA . ASP A 1 228 ? -16.376 16.112 16.198 1.00 48.72 228 ASP A CA 1
ATOM 1792 C C . ASP A 1 228 ? -15.720 16.320 17.589 1.00 48.72 228 ASP A C 1
ATOM 1794 O O . ASP A 1 228 ? -14.510 16.481 17.693 1.00 48.72 228 ASP A O 1
ATOM 1798 N N . ASP A 1 229 ? -16.506 16.260 18.673 1.00 50.16 229 ASP A N 1
ATOM 1799 C CA . ASP A 1 229 ? -16.098 16.630 20.037 1.00 50.16 229 ASP A CA 1
ATOM 1800 C C . ASP A 1 229 ? -15.824 15.453 21.009 1.00 50.16 229 ASP A C 1
ATOM 1802 O O . ASP A 1 229 ? -15.436 15.702 22.149 1.00 50.16 229 ASP A O 1
ATOM 1806 N N . ASP A 1 230 ? -15.995 14.182 20.615 1.00 61.84 230 ASP A N 1
ATOM 1807 C CA . ASP A 1 230 ? -15.906 13.025 21.543 1.00 61.84 230 ASP A CA 1
ATOM 1808 C C . ASP A 1 230 ? -14.629 12.173 21.360 1.00 61.84 230 ASP A C 1
ATOM 1810 O O . ASP A 1 230 ? -14.664 10.940 21.407 1.00 61.84 230 ASP A O 1
ATOM 1814 N N . TRP A 1 231 ? -13.477 12.812 21.150 1.00 67.00 231 TRP A N 1
ATOM 1815 C CA . TRP A 1 231 ? -12.185 12.121 21.083 1.00 67.00 231 TRP A CA 1
ATOM 1816 C C . TRP A 1 231 ? -11.575 11.931 22.477 1.00 67.00 231 TRP A C 1
ATOM 1818 O O . TRP A 1 231 ? -11.442 12.870 23.261 1.00 67.00 231 TRP A O 1
ATOM 1828 N N . SER A 1 232 ? -11.167 10.702 22.792 1.00 67.94 232 SER A N 1
ATOM 1829 C CA . SER A 1 232 ? -10.371 10.374 23.979 1.00 67.94 232 SER A CA 1
ATOM 1830 C C . SER A 1 232 ? -8.976 9.917 23.570 1.00 67.94 232 SER A C 1
ATOM 1832 O O . SER A 1 232 ? -8.820 9.132 22.634 1.00 67.94 232 SER A O 1
ATOM 1834 N N . LEU A 1 233 ? -7.960 10.410 24.279 1.00 72.25 233 LEU A N 1
ATOM 1835 C CA . LEU A 1 233 ? -6.562 10.098 24.011 1.00 72.25 233 LEU A CA 1
ATOM 1836 C C . LEU A 1 233 ? -6.063 9.041 24.997 1.00 72.25 233 LEU A C 1
ATOM 1838 O O . LEU A 1 233 ? -6.012 9.276 26.199 1.00 72.25 233 LEU A O 1
ATOM 1842 N N . TYR A 1 234 ? -5.646 7.887 24.493 1.00 70.81 234 TYR A N 1
ATOM 1843 C CA . TYR A 1 234 ? -5.109 6.797 25.299 1.00 70.81 234 TYR A CA 1
ATOM 1844 C C . TYR A 1 234 ? -3.606 6.655 25.105 1.00 70.81 234 TYR A C 1
ATOM 1846 O O . TYR A 1 234 ? -3.105 6.770 23.993 1.00 70.81 234 TYR A O 1
ATOM 1854 N N . MET A 1 235 ? -2.883 6.350 26.177 1.00 71.19 235 MET A N 1
ATOM 1855 C CA . MET A 1 235 ? -1.449 6.083 26.156 1.00 71.19 235 MET A CA 1
ATOM 1856 C C . MET A 1 235 ? -1.164 4.608 26.423 1.00 71.19 235 MET A C 1
ATOM 1858 O O . MET A 1 235 ? -1.617 4.070 27.434 1.00 71.19 235 MET A O 1
ATOM 1862 N N . PHE A 1 236 ? -0.373 3.968 25.559 1.00 70.88 236 PHE A N 1
ATOM 1863 C CA . PHE A 1 236 ? 0.106 2.595 25.738 1.00 70.88 236 PHE A CA 1
ATOM 1864 C C . PHE A 1 236 ? 1.603 2.563 26.056 1.00 70.88 236 PHE A C 1
ATOM 1866 O O . PHE A 1 236 ? 2.422 2.999 25.243 1.00 70.88 236 PHE A O 1
ATOM 1873 N N . SER A 1 237 ? 1.969 1.985 27.204 1.00 62.50 237 SER A N 1
ATOM 1874 C CA . SER A 1 237 ? 3.366 1.854 27.647 1.00 62.50 237 SER A CA 1
ATOM 1875 C C . SER A 1 237 ? 3.873 0.404 27.693 1.00 62.50 237 SER A C 1
ATOM 1877 O O . SER A 1 237 ? 4.808 0.103 28.431 1.00 62.50 237 SER A O 1
ATOM 1879 N N . GLY A 1 238 ? 3.233 -0.524 26.971 1.00 59.88 238 GLY A N 1
ATOM 1880 C CA . GLY A 1 238 ? 3.566 -1.959 26.976 1.00 59.88 238 GLY A CA 1
ATOM 1881 C C . GLY A 1 238 ? 3.040 -2.730 28.194 1.00 59.88 238 GLY A C 1
ATOM 1882 O O . GLY A 1 238 ? 2.625 -3.876 28.052 1.00 59.88 238 GLY A O 1
ATOM 1883 N N . GLU A 1 239 ? 3.008 -2.093 29.365 1.00 66.69 239 GLU A N 1
ATOM 1884 C CA . GLU A 1 239 ? 2.541 -2.683 30.632 1.00 66.69 239 GLU A CA 1
ATOM 1885 C C . GLU A 1 239 ? 1.153 -2.188 31.062 1.00 66.69 239 GLU A C 1
ATOM 1887 O O . GLU A 1 239 ? 0.461 -2.855 31.830 1.00 66.69 239 GLU A O 1
ATOM 1892 N N . LYS A 1 240 ? 0.749 -1.004 30.589 1.00 72.25 240 LYS A N 1
ATOM 1893 C CA . LYS A 1 240 ? -0.492 -0.338 30.992 1.00 72.25 240 LYS A CA 1
ATOM 1894 C C . LYS A 1 240 ? -1.044 0.566 29.888 1.00 72.25 240 LYS A C 1
ATOM 1896 O O . LYS A 1 240 ? -0.297 1.058 29.038 1.00 72.25 240 LYS A O 1
ATOM 1901 N N . ILE A 1 241 ? -2.355 0.774 29.945 1.00 74.19 241 ILE A N 1
ATOM 1902 C CA . ILE A 1 241 ? -3.145 1.703 29.136 1.00 74.19 241 ILE A CA 1
ATOM 1903 C C . ILE A 1 241 ? -3.742 2.748 30.061 1.00 74.19 241 ILE A C 1
ATOM 1905 O O . ILE A 1 241 ? -4.259 2.398 31.122 1.00 74.19 241 ILE A O 1
ATOM 1909 N N . GLN A 1 242 ? -3.650 4.013 29.665 1.00 77.06 242 GLN A N 1
ATOM 1910 C CA . GLN A 1 242 ? -4.049 5.153 30.487 1.00 77.06 242 GLN A CA 1
ATOM 1911 C C . GLN A 1 242 ? -4.859 6.131 29.620 1.00 77.06 242 GLN A C 1
ATOM 1913 O O . GLN A 1 242 ? -4.406 6.465 28.528 1.00 77.06 242 GLN A O 1
ATOM 1918 N N . ASN A 1 243 ? -6.039 6.568 30.071 1.00 78.06 243 ASN A N 1
ATOM 1919 C CA . ASN A 1 243 ? -6.804 7.627 29.399 1.00 78.06 243 ASN A CA 1
ATOM 1920 C C . ASN A 1 243 ? -6.252 8.986 29.847 1.00 78.06 243 ASN A C 1
ATOM 1922 O O . ASN A 1 243 ? -6.251 9.281 31.041 1.00 78.06 243 ASN A O 1
ATOM 1926 N N . LEU A 1 244 ? -5.733 9.781 28.919 1.00 77.88 244 LEU A N 1
ATOM 1927 C CA . LEU A 1 244 ? -5.062 11.041 29.212 1.00 77.88 244 LEU A CA 1
ATOM 1928 C C . LEU A 1 244 ? -6.063 12.194 29.316 1.00 77.88 244 LEU A C 1
ATOM 1930 O O . LEU A 1 244 ? -6.984 12.325 28.510 1.00 77.88 244 LEU A O 1
ATOM 1934 N N . LYS A 1 245 ? -5.822 13.104 30.261 1.00 74.44 245 LYS A N 1
ATOM 1935 C CA . LYS A 1 245 ? -6.499 14.404 30.356 1.00 74.44 245 LYS A CA 1
ATOM 1936 C C . LYS A 1 245 ? -5.904 15.393 29.343 1.00 74.44 245 LYS A C 1
ATOM 1938 O O . LYS A 1 245 ? -5.420 16.459 29.710 1.00 74.44 245 LYS A O 1
ATOM 1943 N N . LEU A 1 246 ? -5.898 15.015 28.068 1.00 68.25 246 LEU A N 1
ATOM 1944 C CA . LEU A 1 246 ? -5.377 15.820 26.966 1.00 68.25 246 LEU A CA 1
ATOM 1945 C C . LEU A 1 246 ? -6.334 15.791 25.779 1.00 68.25 246 LEU A C 1
ATOM 1947 O O . LEU A 1 246 ? -6.934 14.765 25.468 1.00 68.25 246 LEU A O 1
ATOM 1951 N N . THR A 1 247 ? -6.392 16.916 25.079 1.00 64.38 247 THR A N 1
ATOM 1952 C CA . THR A 1 247 ? -6.924 17.025 23.715 1.00 64.38 247 THR A CA 1
ATOM 1953 C C . THR A 1 247 ? -5.771 17.233 22.732 1.00 64.38 247 THR A C 1
ATOM 1955 O O . THR A 1 247 ? -4.686 17.653 23.136 1.00 64.38 247 THR A O 1
ATOM 1958 N N . GLU A 1 248 ? -5.987 16.991 21.438 1.00 57.31 248 GLU A N 1
ATOM 1959 C CA . GLU A 1 248 ? -4.962 17.207 20.398 1.00 57.31 248 GLU A CA 1
ATOM 1960 C C . GLU A 1 248 ? -4.413 18.644 20.381 1.00 57.31 248 GLU A C 1
ATOM 1962 O O . GLU A 1 248 ? -3.241 18.876 20.104 1.00 57.31 248 GLU A O 1
ATOM 1967 N N . THR A 1 249 ? -5.241 19.612 20.772 1.00 57.34 249 THR A N 1
ATOM 1968 C CA . THR A 1 249 ? -4.894 21.035 20.847 1.00 57.34 249 THR A CA 1
ATOM 1969 C C . THR A 1 249 ? -4.143 21.427 22.124 1.00 57.34 249 THR A C 1
ATOM 1971 O O . THR A 1 249 ? -3.943 22.615 22.372 1.00 57.34 249 THR A O 1
ATOM 1974 N N . SER A 1 250 ? -3.784 20.471 22.984 1.00 64.62 250 SER A N 1
ATOM 1975 C CA . SER A 1 250 ? -3.105 20.771 24.247 1.00 64.62 250 SER A CA 1
ATOM 1976 C C . SER A 1 250 ? -1.672 21.238 23.991 1.00 64.62 250 SER A C 1
ATOM 1978 O O . SER A 1 250 ? -0.881 20.534 23.371 1.00 64.62 250 SER A O 1
ATOM 1980 N N . GLU A 1 251 ? -1.318 22.420 24.505 1.00 62.69 251 GLU A N 1
ATOM 1981 C CA . GLU A 1 251 ? -0.008 23.051 24.264 1.00 62.69 251 GLU A CA 1
ATOM 1982 C C . GLU A 1 251 ? 1.179 22.252 24.831 1.00 62.69 251 GLU A C 1
ATOM 1984 O O . GLU A 1 251 ? 2.314 22.413 24.379 1.00 62.69 251 GLU A O 1
ATOM 1989 N N . ALA A 1 252 ? 0.934 21.395 25.825 1.00 66.44 252 ALA A N 1
ATOM 1990 C CA . ALA A 1 252 ? 1.954 20.589 26.477 1.00 66.44 252 ALA A CA 1
ATOM 1991 C C . ALA A 1 252 ? 1.466 19.158 26.723 1.00 66.44 252 ALA A C 1
ATOM 1993 O O . ALA A 1 252 ? 0.333 18.928 27.144 1.00 66.44 252 ALA A O 1
ATOM 1994 N N . PHE A 1 253 ? 2.363 18.196 26.506 1.00 66.06 253 PHE A N 1
ATOM 1995 C CA . PHE A 1 253 ? 2.124 16.796 26.836 1.00 66.06 253 PHE A CA 1
ATOM 1996 C C . PHE A 1 253 ? 2.062 16.594 28.359 1.00 66.06 253 PHE A C 1
ATOM 1998 O O . PHE A 1 253 ? 2.941 17.057 29.088 1.00 66.06 253 PHE A O 1
ATOM 2005 N N . SER A 1 254 ? 1.049 15.860 28.820 1.00 70.00 254 SER A N 1
ATOM 2006 C CA . SER A 1 254 ? 0.833 15.463 30.213 1.00 70.00 254 SER A CA 1
ATOM 2007 C C . SER A 1 254 ? 0.416 13.992 30.304 1.00 70.00 254 SER A C 1
ATOM 2009 O O . SER A 1 254 ? -0.432 13.529 29.547 1.00 70.00 254 SER A O 1
ATOM 2011 N N . GLU A 1 255 ? 0.987 13.258 31.260 1.00 71.56 255 GLU A N 1
ATOM 2012 C CA . GLU A 1 255 ? 0.607 11.867 31.566 1.00 71.56 255 GLU A CA 1
ATOM 2013 C C . GLU A 1 255 ? -0.539 11.784 32.596 1.00 71.56 255 GLU A C 1
ATOM 2015 O O . GLU A 1 255 ? -0.825 10.714 33.139 1.00 71.56 255 GLU A O 1
ATOM 2020 N N . GLU A 1 256 ? -1.175 12.914 32.916 1.00 74.31 256 GLU A N 1
ATOM 2021 C CA . GLU A 1 256 ? -2.282 12.958 33.867 1.00 74.31 256 GLU A CA 1
ATOM 2022 C C . GLU A 1 256 ? -3.494 12.180 33.352 1.00 74.31 256 GLU A C 1
ATOM 2024 O O . GLU A 1 256 ? -3.913 12.316 32.202 1.00 74.31 256 GLU A O 1
ATOM 2029 N N . LEU A 1 257 ? -4.073 11.373 34.240 1.00 74.38 257 LEU A N 1
ATOM 2030 C CA . LEU A 1 257 ? -5.284 10.618 33.959 1.00 74.38 257 LEU A CA 1
ATOM 2031 C C . LEU A 1 257 ? -6.488 11.542 33.793 1.00 74.38 257 LEU A C 1
ATOM 2033 O O . LEU A 1 257 ? -6.667 12.497 34.556 1.00 74.38 257 LEU A O 1
ATOM 2037 N N . LYS A 1 258 ? -7.363 11.193 32.850 1.00 76.94 258 LYS A N 1
ATOM 2038 C CA . LYS A 1 258 ? -8.721 11.735 32.796 1.00 76.94 258 LYS A CA 1
ATOM 2039 C C . LYS A 1 258 ? -9.428 11.427 34.119 1.00 76.94 258 LYS A C 1
ATOM 2041 O O . LYS A 1 258 ? -9.259 10.339 34.679 1.00 76.94 258 LYS A O 1
ATOM 2046 N N . GLU A 1 259 ? -10.188 12.396 34.625 1.00 70.38 259 GLU A N 1
ATOM 2047 C CA . GLU A 1 259 ? -10.962 12.244 35.862 1.00 70.38 259 GLU A CA 1
ATOM 2048 C C . GLU A 1 259 ? -11.868 11.007 35.772 1.00 70.38 259 GLU A C 1
ATOM 2050 O O . GLU A 1 259 ? -12.458 10.750 34.726 1.00 70.38 259 GLU A O 1
ATOM 2055 N N . GLU A 1 260 ? -11.917 10.231 36.859 1.00 70.12 260 GLU A N 1
ATOM 2056 C CA . GLU A 1 260 ? -12.655 8.959 36.964 1.00 70.12 260 GLU A CA 1
ATOM 2057 C C . GLU A 1 260 ? -12.172 7.819 36.045 1.00 70.12 260 GLU A C 1
ATOM 2059 O O . GLU A 1 260 ? -12.871 6.822 35.909 1.00 70.12 260 GLU A O 1
ATOM 2064 N N . SER A 1 261 ? -10.972 7.911 35.455 1.00 75.12 261 SER A N 1
ATOM 2065 C CA . SER A 1 261 ? -10.371 6.788 34.715 1.00 75.12 261 SER A CA 1
ATOM 2066 C C . SER A 1 261 ? -9.272 6.069 35.501 1.00 75.12 261 SER A C 1
ATOM 2068 O O . SER A 1 261 ? -8.595 6.658 36.349 1.00 75.12 261 SER A O 1
ATOM 2070 N N . GLU A 1 262 ? -9.079 4.784 35.200 1.00 80.69 262 GLU A N 1
ATOM 2071 C CA . GLU A 1 262 ? -8.061 3.932 35.815 1.00 80.69 262 GLU A CA 1
ATOM 2072 C C . GLU A 1 262 ? -7.004 3.469 34.798 1.00 80.69 262 GLU A C 1
ATOM 2074 O O . GLU A 1 262 ? -7.059 3.745 33.597 1.00 80.69 262 GLU A O 1
ATOM 2079 N N . PHE A 1 263 ? -5.988 2.761 35.295 1.00 83.12 263 PHE A N 1
ATOM 2080 C CA . PHE A 1 263 ? -5.018 2.086 34.441 1.00 83.12 263 PHE A CA 1
ATOM 2081 C C . PHE A 1 263 ? -5.465 0.661 34.141 1.00 83.12 263 PHE A C 1
ATOM 2083 O O . PHE A 1 263 ? -5.828 -0.090 35.044 1.00 83.12 263 PHE A O 1
ATOM 2090 N N . HIS A 1 264 ? -5.335 0.248 32.882 1.00 79.25 264 HIS A N 1
ATOM 2091 C CA . HIS A 1 264 ? -5.717 -1.095 32.446 1.00 79.25 264 HIS A CA 1
ATOM 2092 C C . HIS A 1 264 ? -4.525 -1.864 31.883 1.00 79.25 264 HIS A C 1
ATOM 2094 O O . HIS A 1 264 ? -3.654 -1.297 31.231 1.00 79.25 264 HIS A O 1
ATOM 2100 N N . SER A 1 265 ? -4.500 -3.179 32.086 1.00 74.00 265 SER A N 1
ATOM 2101 C CA . SER A 1 265 ? -3.423 -4.058 31.603 1.00 74.00 265 SER A CA 1
ATOM 2102 C C . SER A 1 265 ? -3.536 -4.422 30.116 1.00 74.00 265 SER A C 1
ATOM 2104 O O . SER A 1 265 ? -2.553 -4.825 29.502 1.00 74.00 265 SER A O 1
ATOM 2106 N N . THR A 1 266 ? -4.727 -4.305 29.517 1.00 70.00 266 THR A N 1
ATOM 2107 C CA . THR A 1 266 ? -4.984 -4.654 28.104 1.00 70.00 266 THR A CA 1
ATOM 2108 C C . THR A 1 266 ? -6.065 -3.756 27.506 1.00 70.00 266 THR A C 1
ATOM 2110 O O . THR A 1 266 ? -6.919 -3.279 28.259 1.00 70.00 266 THR A O 1
ATOM 2113 N N . LEU A 1 267 ? -6.105 -3.623 26.174 1.00 69.69 267 LEU A N 1
ATOM 2114 C CA . LEU A 1 267 ? -7.140 -2.838 25.486 1.00 69.69 267 LEU A CA 1
ATOM 2115 C C . LEU A 1 267 ? -8.542 -3.355 25.791 1.00 69.69 267 LEU A C 1
ATOM 2117 O O . LEU A 1 267 ? -9.431 -2.559 26.038 1.00 69.69 267 LEU A O 1
ATOM 2121 N N . TYR A 1 268 ? -8.724 -4.673 25.884 1.00 69.12 268 TYR A N 1
ATOM 2122 C CA . TYR A 1 268 ? -10.018 -5.261 26.223 1.00 69.12 268 TYR A CA 1
ATOM 2123 C C . TYR A 1 268 ? -10.550 -4.815 27.595 1.00 69.12 268 TYR A C 1
ATOM 2125 O O . TYR A 1 268 ? -11.723 -4.488 27.734 1.00 69.12 268 TYR A O 1
ATOM 2133 N N . HIS A 1 269 ? -9.690 -4.775 28.616 1.00 77.62 269 HIS A N 1
ATOM 2134 C CA . HIS A 1 269 ? -10.079 -4.308 29.951 1.00 77.62 269 HIS A CA 1
ATOM 2135 C C . HIS A 1 269 ? -10.401 -2.808 29.965 1.00 77.62 269 HIS A C 1
ATOM 2137 O O . HIS A 1 269 ? -11.342 -2.415 30.642 1.00 77.62 269 HIS A O 1
ATOM 2143 N N . MET A 1 270 ? -9.671 -2.004 29.185 1.00 77.38 270 MET A N 1
ATOM 2144 C CA . MET A 1 270 ? -9.977 -0.583 28.991 1.00 77.38 270 MET A CA 1
ATOM 2145 C C . MET A 1 270 ? -11.314 -0.384 28.261 1.00 77.38 270 MET A C 1
ATOM 2147 O O . MET A 1 270 ? -12.133 0.428 28.683 1.00 77.38 270 MET A O 1
ATOM 2151 N N . LEU A 1 271 ? -11.577 -1.171 27.214 1.00 70.62 271 LEU A N 1
ATOM 2152 C CA . LEU A 1 271 ? -12.846 -1.150 26.483 1.00 70.62 271 LEU A CA 1
ATOM 2153 C C . LEU A 1 271 ? -14.010 -1.520 27.385 1.00 70.62 271 LEU A C 1
ATOM 2155 O O . LEU A 1 271 ? -15.033 -0.860 27.376 1.00 70.62 271 LEU A O 1
ATOM 2159 N N . LYS A 1 272 ? -13.850 -2.560 28.199 1.00 76.38 272 LYS A N 1
ATOM 2160 C CA . LYS A 1 272 ? -14.906 -3.002 29.106 1.00 76.38 272 LYS A CA 1
ATOM 2161 C C . LYS A 1 272 ? -15.290 -1.932 30.134 1.00 76.38 272 LYS A C 1
ATOM 2163 O O . LYS A 1 272 ? -16.428 -1.938 30.592 1.00 76.38 272 LYS A O 1
ATOM 2168 N N . ASP A 1 273 ? -14.343 -1.079 30.511 1.00 79.31 273 ASP A N 1
ATOM 2169 C CA . ASP A 1 273 ? -14.553 0.003 31.472 1.00 79.31 273 ASP A CA 1
ATOM 2170 C C . ASP A 1 273 ? -15.173 1.252 30.826 1.00 79.31 273 ASP A C 1
ATOM 2172 O O . ASP A 1 273 ? -16.054 1.880 31.403 1.00 79.31 273 ASP A O 1
ATOM 2176 N N . SER A 1 274 ? -14.748 1.586 29.603 1.00 72.19 274 SER A N 1
ATOM 2177 C CA . SER A 1 274 ? -15.093 2.858 28.950 1.00 72.19 274 SER A CA 1
ATOM 2178 C C . SER A 1 274 ? -16.126 2.767 27.823 1.00 72.19 274 SER A C 1
ATOM 2180 O O . SER A 1 274 ? -16.804 3.756 27.551 1.00 72.19 274 SER A O 1
ATOM 2182 N N . ALA A 1 275 ? -16.263 1.618 27.161 1.00 70.62 275 ALA A N 1
ATOM 2183 C CA . ALA A 1 275 ? -17.148 1.451 26.013 1.00 70.62 275 ALA A CA 1
ATOM 2184 C C . ALA A 1 275 ? -18.594 1.176 26.439 1.00 70.62 275 ALA A C 1
ATOM 2186 O O . ALA A 1 275 ? -18.861 0.519 27.451 1.00 70.62 275 ALA A O 1
ATOM 2187 N N . SER A 1 276 ? -19.549 1.622 25.622 1.00 73.00 276 SER A N 1
ATOM 2188 C CA . SER A 1 276 ? -20.960 1.328 25.869 1.00 73.00 276 SER A CA 1
ATOM 2189 C C . SER A 1 276 ? -21.272 -0.176 25.811 1.00 73.00 276 SER A C 1
ATOM 2191 O O . SER A 1 276 ? -20.565 -0.988 25.204 1.00 73.00 276 SER A O 1
ATOM 2193 N N . SER A 1 277 ? -22.402 -0.573 26.403 1.00 75.94 277 SER A N 1
ATOM 2194 C CA . SER A 1 277 ? -22.871 -1.961 26.296 1.00 75.94 277 SER A CA 1
ATOM 2195 C C . SER A 1 277 ? -23.127 -2.388 24.844 1.00 75.94 277 SER A C 1
ATOM 2197 O O . SER A 1 277 ? -22.876 -3.538 24.503 1.00 75.94 277 SER A O 1
ATOM 2199 N N . GLU A 1 278 ? -23.558 -1.464 23.978 1.00 72.06 278 GLU A N 1
ATOM 2200 C CA . GLU A 1 278 ? -23.804 -1.717 22.553 1.00 72.06 278 GLU A CA 1
ATOM 2201 C C . GLU A 1 278 ? -22.492 -1.946 21.798 1.00 72.06 278 GLU A C 1
ATOM 2203 O O . GLU A 1 278 ? -22.382 -2.865 20.984 1.00 72.06 278 GLU A O 1
ATOM 2208 N N . ALA A 1 279 ? -21.478 -1.138 22.111 1.00 68.88 279 ALA A N 1
ATOM 2209 C CA . ALA A 1 279 ? -20.115 -1.299 21.639 1.00 68.88 279 ALA A CA 1
ATOM 2210 C C . ALA A 1 279 ? -19.550 -2.678 22.006 1.00 68.88 279 ALA A C 1
ATOM 2212 O O . ALA A 1 279 ? -19.104 -3.419 21.129 1.00 68.88 279 ALA A O 1
ATOM 2213 N N . MET A 1 280 ? -19.640 -3.064 23.280 1.00 73.56 280 MET A N 1
ATOM 2214 C CA . MET A 1 280 ? -19.159 -4.364 23.756 1.00 73.56 280 MET A CA 1
ATOM 2215 C C . MET A 1 280 ? -19.912 -5.546 23.128 1.00 73.56 280 MET A C 1
ATOM 2217 O O . MET A 1 280 ? -19.303 -6.577 22.838 1.00 73.56 280 MET A O 1
ATOM 2221 N N . ASP A 1 281 ? -21.210 -5.396 22.855 1.00 75.38 281 ASP A N 1
ATOM 2222 C CA . ASP A 1 281 ? -22.011 -6.423 22.182 1.00 75.38 281 ASP A CA 1
ATOM 2223 C C . ASP A 1 281 ? -21.573 -6.608 20.715 1.00 75.38 281 ASP A C 1
ATOM 2225 O O . ASP A 1 281 ? -21.514 -7.736 20.220 1.00 75.38 281 ASP A O 1
ATOM 2229 N N . LYS A 1 282 ? -21.184 -5.524 20.024 1.00 70.50 282 LYS A N 1
ATOM 2230 C CA . LYS A 1 282 ? -20.585 -5.594 18.677 1.00 70.50 282 LYS A CA 1
ATOM 2231 C C . LYS A 1 282 ? -19.228 -6.296 18.697 1.00 70.50 282 LYS A C 1
ATOM 2233 O O . LYS A 1 282 ? -19.004 -7.178 17.872 1.00 70.50 282 LYS A O 1
ATOM 2238 N N . VAL A 1 283 ? -18.358 -5.966 19.657 1.00 69.31 283 VAL A N 1
ATOM 2239 C CA . VAL A 1 283 ? -17.054 -6.640 19.824 1.00 69.31 283 VAL A CA 1
ATOM 2240 C C . VAL A 1 283 ? -17.237 -8.141 20.045 1.00 69.31 283 VAL A C 1
ATOM 2242 O O . VAL A 1 283 ? -16.517 -8.944 19.455 1.00 69.31 283 VAL A O 1
ATOM 2245 N N . GLY A 1 284 ? -18.228 -8.527 20.854 1.00 70.12 284 GLY A N 1
ATOM 2246 C CA . GLY A 1 284 ? -18.539 -9.929 21.131 1.00 70.12 284 GLY A CA 1
ATOM 2247 C C . GLY A 1 284 ? -19.147 -10.699 19.953 1.00 70.12 284 GLY A C 1
ATOM 2248 O O . GLY A 1 284 ? -19.061 -11.925 19.926 1.00 70.12 284 GLY A O 1
ATOM 2249 N N . ARG A 1 285 ? -19.765 -10.009 18.987 1.00 76.00 285 ARG A N 1
ATOM 2250 C CA . ARG A 1 285 ? -20.429 -10.625 17.822 1.00 76.00 285 ARG A CA 1
ATOM 2251 C C . ARG A 1 285 ? -19.578 -10.682 16.566 1.00 76.00 285 ARG A C 1
ATOM 2253 O O . ARG A 1 285 ? -19.976 -11.354 15.619 1.00 76.00 285 ARG A O 1
ATOM 2260 N N . ALA A 1 286 ? -18.463 -9.971 16.543 1.00 74.25 286 ALA A N 1
ATOM 2261 C CA . ALA A 1 286 ? -17.666 -9.851 15.344 1.00 74.25 286 ALA A CA 1
ATOM 2262 C C . ALA A 1 286 ? -17.022 -11.190 14.941 1.00 74.25 286 ALA A C 1
ATOM 2264 O O . ALA A 1 286 ? -16.489 -11.944 15.762 1.00 74.25 286 ALA A O 1
ATOM 2265 N N . GLY A 1 287 ? -17.095 -11.493 13.651 1.00 80.81 287 GLY A N 1
ATOM 2266 C CA . GLY A 1 287 ? -16.634 -12.727 13.051 1.00 80.81 287 GLY A CA 1
ATOM 2267 C C . GLY A 1 287 ? -15.111 -12.832 13.026 1.00 80.81 287 GLY A C 1
ATOM 2268 O O . GLY A 1 287 ? -14.391 -11.912 12.639 1.00 80.81 287 GLY A O 1
ATOM 2269 N N . PHE A 1 288 ? -14.595 -14.018 13.353 1.00 85.44 288 PHE A N 1
ATOM 2270 C CA . PHE A 1 288 ? -13.152 -14.293 13.337 1.00 85.44 288 PHE A CA 1
ATOM 2271 C C . PHE A 1 288 ? -12.501 -14.107 11.954 1.00 85.44 288 PHE A C 1
ATOM 2273 O O . PHE A 1 288 ? -11.310 -13.829 11.869 1.00 85.44 288 PHE A O 1
ATOM 2280 N N . LEU A 1 289 ? -13.271 -14.248 10.870 1.00 89.19 289 LEU A N 1
ATOM 2281 C CA . LEU A 1 289 ? -12.798 -14.018 9.503 1.00 89.19 289 LEU A CA 1
ATOM 2282 C C . LEU A 1 289 ? -12.523 -12.537 9.229 1.00 89.19 289 LEU A C 1
ATOM 2284 O O . LEU A 1 289 ? -11.520 -12.204 8.604 1.00 89.19 289 LEU A O 1
ATOM 2288 N N . PHE A 1 290 ? -13.388 -11.661 9.737 1.00 87.31 290 PHE A N 1
ATOM 2289 C CA . PHE A 1 290 ? -13.195 -10.220 9.664 1.00 87.31 290 PHE A CA 1
ATOM 2290 C C . PHE A 1 290 ? -11.991 -9.779 10.502 1.00 87.31 290 PHE A C 1
ATOM 2292 O O . PHE A 1 290 ? -11.151 -9.026 10.006 1.00 87.31 290 PHE A O 1
ATOM 2299 N N . ILE A 1 291 ? -11.835 -10.340 11.713 1.00 82.44 291 ILE A N 1
ATOM 2300 C CA . ILE A 1 291 ? -10.645 -10.130 12.564 1.00 82.44 291 ILE A CA 1
ATOM 2301 C C . ILE A 1 291 ? -9.373 -10.440 11.785 1.00 82.44 291 ILE A C 1
ATOM 2303 O O . ILE A 1 291 ? -8.441 -9.636 11.761 1.00 82.44 291 ILE A O 1
ATOM 2307 N N . ASP A 1 292 ? -9.339 -11.615 11.161 1.00 86.19 292 ASP A N 1
ATOM 2308 C CA . ASP A 1 292 ? -8.177 -12.098 10.432 1.00 86.19 292 ASP A CA 1
ATOM 2309 C C . ASP A 1 292 ? -7.842 -11.193 9.235 1.00 86.19 292 ASP A C 1
ATOM 2311 O O . ASP A 1 292 ? -6.684 -10.813 9.064 1.00 86.19 292 ASP A O 1
ATOM 2315 N N . SER A 1 293 ? -8.839 -10.745 8.462 1.00 89.94 293 SER A N 1
ATOM 2316 C CA . SER A 1 293 ? -8.633 -9.803 7.350 1.00 89.94 293 SER A CA 1
ATOM 2317 C C . SER A 1 293 ? -8.007 -8.482 7.800 1.00 89.94 293 SER A C 1
ATOM 2319 O O . SER A 1 293 ? -7.025 -8.024 7.205 1.00 89.94 293 SER A O 1
ATOM 2321 N N . VAL A 1 294 ? -8.547 -7.881 8.865 1.00 85.94 294 VAL A N 1
ATOM 2322 C CA . VAL A 1 294 ? -8.029 -6.630 9.442 1.00 85.94 294 VAL A CA 1
ATOM 2323 C C . VAL A 1 294 ? -6.596 -6.830 9.935 1.00 85.94 294 VAL A C 1
ATOM 2325 O O . VAL A 1 294 ? -5.701 -6.048 9.606 1.00 85.94 294 VAL A O 1
ATOM 2328 N N . TYR A 1 295 ? -6.352 -7.915 10.671 1.00 83.69 295 TYR A N 1
ATOM 2329 C CA . TYR A 1 295 ? -5.034 -8.254 11.198 1.00 83.69 295 TYR A CA 1
ATOM 2330 C C . TYR A 1 295 ? -3.997 -8.433 10.081 1.00 83.69 295 TYR A C 1
ATOM 2332 O O . TYR A 1 295 ? -2.902 -7.869 10.146 1.00 83.69 295 TYR A O 1
ATOM 2340 N N . GLN A 1 296 ? -4.347 -9.166 9.021 1.00 90.06 296 GLN A N 1
ATOM 2341 C CA . GLN A 1 296 ? -3.479 -9.364 7.862 1.00 90.06 296 GLN A CA 1
ATOM 2342 C C . GLN A 1 296 ? -3.121 -8.040 7.177 1.00 90.06 296 GLN A C 1
ATOM 2344 O O . GLN A 1 296 ? -1.956 -7.844 6.818 1.00 90.06 296 GLN A O 1
ATOM 2349 N N . LEU A 1 297 ? -4.085 -7.129 7.003 1.00 90.88 297 LEU A N 1
ATOM 2350 C CA . LEU A 1 297 ? -3.834 -5.819 6.398 1.00 90.88 297 LEU A CA 1
ATOM 2351 C C . LEU A 1 297 ? -2.898 -4.971 7.259 1.00 90.88 297 LEU A C 1
ATOM 2353 O O . LEU A 1 297 ? -1.891 -4.483 6.747 1.00 90.88 297 LEU A O 1
ATOM 2357 N N . LEU A 1 298 ? -3.174 -4.859 8.558 1.00 87.12 298 LEU A N 1
ATOM 2358 C CA . LEU A 1 298 ? -2.369 -4.055 9.479 1.00 87.12 298 LEU A CA 1
ATOM 2359 C C . LEU A 1 298 ? -0.936 -4.595 9.630 1.00 87.12 298 LEU A C 1
ATOM 2361 O O . LEU A 1 298 ? 0.021 -3.817 9.666 1.00 87.12 298 LEU A O 1
ATOM 2365 N N . LEU A 1 299 ? -0.749 -5.920 9.635 1.00 86.06 299 LEU A N 1
ATOM 2366 C CA . LEU A 1 299 ? 0.586 -6.527 9.592 1.00 86.06 299 LEU A CA 1
ATOM 2367 C C . LEU A 1 299 ? 1.307 -6.300 8.260 1.00 86.06 299 LEU A C 1
ATOM 2369 O O . LEU A 1 299 ? 2.534 -6.161 8.237 1.00 86.06 299 LEU A O 1
ATOM 2373 N N . ALA A 1 300 ? 0.575 -6.316 7.145 1.00 90.81 300 ALA A N 1
ATOM 2374 C CA . ALA A 1 300 ? 1.156 -6.142 5.822 1.00 90.81 300 ALA A CA 1
ATOM 2375 C C . ALA A 1 300 ? 1.611 -4.698 5.582 1.00 90.81 300 ALA A C 1
ATOM 2377 O O . ALA A 1 300 ? 2.659 -4.498 4.963 1.00 90.81 300 ALA A O 1
ATOM 2378 N N . THR A 1 301 ? 0.841 -3.716 6.055 1.00 90.81 301 THR A N 1
ATOM 2379 C CA . THR A 1 301 ? 1.154 -2.287 5.925 1.00 90.81 301 THR A CA 1
ATOM 2380 C C . THR A 1 301 ? 2.095 -1.796 7.014 1.00 90.81 301 THR A C 1
ATOM 2382 O O . THR A 1 301 ? 2.872 -0.876 6.772 1.00 90.81 301 THR A O 1
ATOM 2385 N N . ARG A 1 302 ? 2.088 -2.424 8.199 1.00 87.44 302 ARG A N 1
ATOM 2386 C CA . ARG A 1 302 ? 2.895 -2.009 9.357 1.00 87.44 302 ARG A CA 1
ATOM 2387 C C . ARG A 1 302 ? 2.713 -0.524 9.671 1.00 87.44 302 ARG A C 1
ATOM 2389 O O . ARG A 1 302 ? 3.688 0.156 9.985 1.00 87.44 302 ARG A O 1
ATOM 2396 N N . VAL A 1 303 ? 1.478 -0.030 9.570 1.00 81.56 303 VAL A N 1
ATOM 2397 C CA . VAL A 1 303 ? 1.145 1.388 9.784 1.00 81.56 303 VAL A CA 1
ATOM 2398 C C . VAL A 1 303 ? 1.728 1.926 11.088 1.00 81.56 303 VAL A C 1
ATOM 2400 O O . VAL A 1 303 ? 2.382 2.952 11.057 1.00 81.56 303 VAL A O 1
ATOM 2403 N N . LEU A 1 304 ? 1.707 1.147 12.176 1.00 75.69 304 LEU A N 1
ATOM 2404 C CA . LEU A 1 304 ? 2.296 1.538 13.469 1.00 75.69 304 LEU A CA 1
ATOM 2405 C C . LEU A 1 304 ? 3.823 1.709 13.504 1.00 75.69 304 LEU A C 1
ATOM 2407 O O . LEU A 1 304 ? 4.379 2.060 14.538 1.00 75.69 304 LEU A O 1
ATOM 2411 N N . ALA A 1 305 ? 4.534 1.342 12.447 1.00 75.69 305 ALA A N 1
ATOM 2412 C CA . ALA A 1 305 ? 5.979 1.518 12.364 1.00 75.69 305 ALA A CA 1
ATOM 2413 C C . ALA A 1 305 ? 6.369 2.552 11.305 1.00 75.69 305 ALA A C 1
ATOM 2415 O O . ALA A 1 305 ? 7.499 3.027 11.316 1.00 75.69 305 ALA A O 1
ATOM 2416 N N . TYR A 1 306 ? 5.467 2.857 10.374 1.00 79.19 306 TYR A N 1
ATOM 2417 C CA . TYR A 1 306 ? 5.746 3.679 9.202 1.00 79.19 306 TYR A CA 1
ATOM 2418 C C . TYR A 1 306 ? 4.796 4.878 9.094 1.00 79.19 306 TYR A C 1
ATOM 2420 O O . TYR A 1 306 ? 4.761 5.466 8.026 1.00 79.19 306 TYR A O 1
ATOM 2428 N N . SER A 1 307 ? 4.047 5.231 10.144 1.00 72.06 307 SER A N 1
ATOM 2429 C CA . SER A 1 307 ? 3.269 6.476 10.276 1.00 72.06 307 SER A CA 1
ATOM 2430 C C . SER A 1 307 ? 3.931 7.438 11.252 1.00 72.06 307 SER A C 1
ATOM 2432 O O . SER A 1 307 ? 4.437 6.924 12.279 1.00 72.06 307 SER A O 1
#

Nearest PDB structures (foldseek):
  8j07-assembly1_k3  TM=8.978E-01  e=5.434E-27  Homo sapiens
  8glv-assembly1_AE  TM=6.783E-01  e=3.367E-11  Chlamydomonas reinhardtii
  3o4h-assembly1_B  TM=2.592E-01  e=1.594E+00  Aeropyrum pernix
  8b3g-assembly1_d  TM=3.567E-01  e=9.335E+00  Homo sapiens
  1pz9-assembly2_B  TM=2.873E-01  e=9.849E+00  Gallus gallus

Secondary structure (DSSP, 8-state):
-PPPP----------------S---PEEEEEEPPTTS--SSPPEEEEEETTTTEEE--SEEEEEEETTTTEEEEEESS---EEEE--TTTT-SEEEEEEEEEETTEEEEEEEESS-EEEEEEETTEEEEEEEEETTEE--TTTTT-EE-HHHHHHHHHHTT------TTGGGTS---GGG-TTS-TTSSHHHHHSS----SEEEEEEE-SSSEEEEEEE-SSTT---TT--EEEEE-SS-EEEES--TT-SS---PBPTT--EESSHHHHHHHHS-HHHHHHHHH--HHHHHHHHHHHHHHTHHHH-

InterPro domains:
  IPR023247 Dynein-f, intermediate chain IC97/Dnai7-like [PR02043] (39-59)
  IPR023247 Dynein-f, intermediate chain IC97/Dnai7-like [PR02043] (79-98)
  IPR023247 Dynein-f, intermediate chain IC97/Dnai7-like [PR02043] (100-123)
  IPR023247 Dynein-f, intermediate chain IC97/Dnai7-like [PR02043] (147-166)
  IPR023247 Dynein-f, intermediate chain IC97/Dnai7-like [PR02043] (231-248)
  IPR023247 Dynein-f, intermediate chain IC97/Dnai7-like [PTHR20929] (18-307)